Protein AF-A0A8C6U6L3-F1 (afdb_monomer)

Foldseek 3Di:
DVVVVVVVVVVVVVVVVVVVVVVVVVVVVVVVVVVVVVVVVVPDPVVVVVVVVVVVCVVVVPDDDDDDDDDDDDDDDDDDDDDDPPDPDDDDDDDDDDDDDPPPCPVPPVPDDDDDQFDKDKDKDQPQQWFAFPVRHIWGFDQFDDDPPPDTDGDIDIAMFTPAQAPDPLGTPPDDSVFKRKTKGFDKDWDWGFTADPRDTDITTTIGGDYIDMDIDTDDDDD

Nearest PDB structures (foldseek):
  5jz7-assembly1_B  TM=9.354E-01  e=1.272E-14  Homo sapiens
  1btg-assembly4_B-3  TM=9.547E-01  e=5.087E-14  Mus musculus
  4ec7-assembly1_B  TM=9.357E-01  e=1.235E-13  Naja atra
  4efv-assembly1_B  TM=9.502E-01  e=4.675E-13  Lama glama
  6xuo-assembly1_A-2  TM=8.948E-01  e=6.712E-14  Equus caballus

Structure (mmCIF, N/CA/C/O backbone):
data_AF-A0A8C6U6L3-F1
#
_entry.id   AF-A0A8C6U6L3-F1
#
loop_
_atom_site.group_PDB
_atom_site.id
_atom_site.type_symbol
_atom_site.label_atom_id
_atom_site.label_alt_id
_atom_site.label_comp_id
_atom_site.label_asym_id
_atom_site.label_entity_id
_atom_site.label_seq_id
_atom_site.pdbx_PDB_ins_code
_atom_site.Cartn_x
_atom_site.Cartn_y
_atom_site.Cartn_z
_atom_site.occupancy
_atom_site.B_iso_or_equiv
_atom_site.auth_seq_id
_atom_site.auth_comp_id
_atom_site.auth_asym_id
_atom_site.auth_atom_id
_atom_site.pdbx_PDB_model_num
ATOM 1 N N . MET A 1 1 ? -1.955 27.319 10.459 1.00 39.97 1 MET A N 1
ATOM 2 C CA . MET A 1 1 ? -0.947 26.964 11.488 1.00 39.97 1 MET A CA 1
ATOM 3 C C . MET A 1 1 ? -1.403 25.922 12.518 1.00 39.97 1 MET A C 1
ATOM 5 O O . MET A 1 1 ? -0.585 25.083 12.856 1.00 39.97 1 MET A O 1
ATOM 9 N N . ARG A 1 2 ? -2.669 25.867 12.976 1.00 32.69 2 ARG A N 1
ATOM 10 C CA . ARG A 1 2 ? -3.104 24.874 13.997 1.00 32.69 2 ARG A CA 1
ATOM 11 C C . ARG A 1 2 ? -3.069 23.395 13.552 1.00 32.69 2 ARG A C 1
ATOM 13 O O . ARG A 1 2 ? -2.792 22.528 14.368 1.00 32.69 2 ARG A O 1
ATOM 20 N N . LYS A 1 3 ? -3.262 23.106 12.256 1.00 33.28 3 LYS A N 1
ATOM 21 C CA . LYS A 1 3 ? -3.230 21.731 11.704 1.00 33.28 3 LYS A CA 1
ATOM 22 C C . LYS A 1 3 ? -1.831 21.086 11.676 1.00 33.28 3 LYS A C 1
ATOM 24 O O . LYS A 1 3 ? -1.731 19.868 11.678 1.00 33.28 3 LYS A O 1
ATOM 29 N N . LEU A 1 4 ? -0.753 21.879 11.665 1.00 34.03 4 LEU A N 1
ATOM 30 C CA . LEU A 1 4 ? 0.622 21.353 11.645 1.00 34.03 4 LEU A CA 1
ATOM 31 C C . LEU A 1 4 ? 1.093 20.906 13.039 1.00 34.03 4 LEU A C 1
ATOM 33 O O . LEU A 1 4 ? 1.777 19.893 13.152 1.00 34.03 4 LEU A O 1
ATOM 37 N N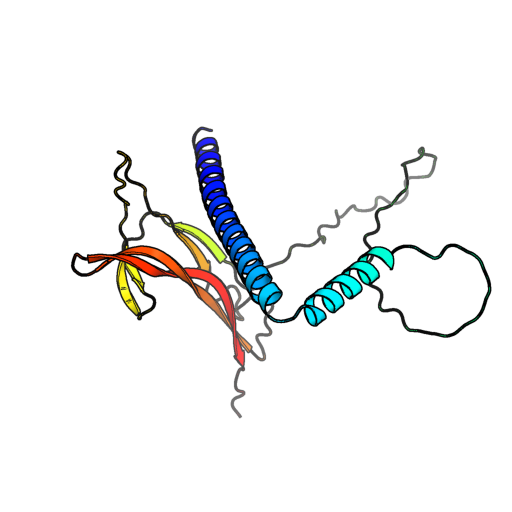 . LEU A 1 5 ? 0.648 21.592 14.098 1.00 37.62 5 LEU A N 1
ATOM 38 C CA . LEU A 1 5 ? 0.982 21.241 15.484 1.00 37.62 5 LEU A CA 1
ATOM 39 C C . LEU A 1 5 ? 0.263 19.966 15.961 1.00 37.62 5 LEU A C 1
ATOM 41 O O . LEU A 1 5 ? 0.868 19.147 16.648 1.00 37.62 5 LEU A O 1
ATOM 45 N N . GLN A 1 6 ? -0.985 19.731 15.533 1.00 41.84 6 GLN A N 1
ATOM 46 C CA . GLN A 1 6 ? -1.680 18.460 15.795 1.00 41.84 6 GLN A CA 1
ATOM 47 C C . GLN A 1 6 ? -1.017 17.275 15.070 1.00 41.84 6 GLN A C 1
ATOM 49 O O . GLN A 1 6 ? -0.922 16.189 15.632 1.00 41.84 6 GLN A O 1
ATOM 54 N N . ASN A 1 7 ? -0.479 17.473 13.864 1.00 38.44 7 ASN A N 1
ATOM 55 C CA . ASN A 1 7 ? 0.213 16.403 13.138 1.00 38.44 7 ASN A CA 1
ATOM 56 C C . ASN A 1 7 ? 1.546 16.005 13.787 1.00 38.44 7 ASN A C 1
ATOM 58 O O . ASN A 1 7 ? 1.842 14.813 13.863 1.00 38.44 7 ASN A O 1
ATOM 62 N N . GLN A 1 8 ? 2.315 16.962 14.322 1.00 38.44 8 GLN A N 1
ATOM 63 C CA . GLN A 1 8 ? 3.463 16.625 15.171 1.00 38.44 8 GLN A CA 1
ATOM 64 C C . GLN A 1 8 ? 3.006 15.843 16.405 1.00 38.44 8 GLN A C 1
ATOM 66 O O . GLN A 1 8 ? 3.670 14.878 16.775 1.00 38.44 8 GLN A O 1
ATOM 71 N N . ALA A 1 9 ? 1.831 16.179 16.955 1.00 36.66 9 ALA A N 1
ATOM 72 C CA . ALA A 1 9 ? 1.307 15.538 18.151 1.00 36.66 9 ALA A CA 1
ATOM 73 C C . ALA A 1 9 ? 0.949 14.076 18.076 1.00 36.66 9 ALA A C 1
ATOM 75 O O . ALA A 1 9 ? 1.270 13.271 18.955 1.00 36.66 9 ALA A O 1
ATOM 76 N N . HIS A 1 10 ? 0.342 13.707 16.972 1.00 44.06 10 HIS A N 1
ATOM 77 C CA . HIS A 1 10 ? 0.038 12.318 16.731 1.00 44.06 10 HIS A CA 1
ATOM 78 C C . HIS A 1 10 ? 1.286 11.540 16.295 1.00 44.06 10 HIS A C 1
ATOM 80 O O . HIS A 1 10 ? 1.428 10.380 16.680 1.00 44.06 10 HIS A O 1
ATOM 86 N N . TYR A 1 11 ? 2.236 12.185 15.605 1.00 41.09 11 TYR A N 1
ATOM 87 C CA . TYR A 1 11 ? 3.515 11.576 15.232 1.00 41.09 11 TYR A CA 1
ATOM 88 C C . TYR A 1 11 ? 4.341 11.159 16.458 1.00 41.09 11 TYR A C 1
ATOM 90 O O . TYR A 1 11 ? 4.755 10.002 16.540 1.00 41.09 11 TYR A O 1
ATOM 98 N N . TYR A 1 12 ? 4.504 12.033 17.464 1.00 35.38 12 TYR A N 1
ATOM 99 C CA . TYR A 1 12 ? 5.228 11.646 18.680 1.00 35.38 12 TYR A CA 1
ATOM 100 C C . TYR A 1 12 ? 4.504 10.553 19.469 1.00 35.38 12 TYR A C 1
ATOM 102 O O . TYR A 1 12 ? 5.149 9.619 19.939 1.00 35.38 12 TYR A O 1
ATOM 110 N N . LYS A 1 13 ? 3.169 10.584 19.548 1.00 36.50 13 LYS A N 1
ATOM 111 C CA . LYS A 1 13 ? 2.399 9.558 20.268 1.00 36.50 13 LYS A CA 1
ATOM 112 C C . LYS A 1 13 ? 2.552 8.174 19.615 1.00 36.50 13 LYS A C 1
ATOM 114 O O . LYS A 1 13 ? 2.815 7.204 20.318 1.00 36.50 13 LYS A O 1
ATOM 119 N N . ILE A 1 14 ? 2.481 8.086 18.283 1.00 49.66 14 ILE A N 1
ATOM 120 C CA . ILE A 1 14 ? 2.684 6.837 17.519 1.00 49.66 14 ILE A CA 1
ATOM 121 C C . ILE A 1 14 ? 4.127 6.333 17.655 1.00 49.66 14 ILE A C 1
ATOM 123 O O . ILE A 1 14 ? 4.341 5.138 17.867 1.00 49.66 14 ILE A O 1
ATOM 127 N N . GLN A 1 15 ? 5.114 7.233 17.604 1.00 35.50 15 GLN A N 1
ATOM 128 C CA . GLN A 1 15 ? 6.516 6.872 17.799 1.00 35.50 15 GLN A CA 1
ATOM 129 C C . GLN A 1 15 ? 6.761 6.339 19.220 1.00 35.50 15 GLN A C 1
ATOM 131 O O . GLN A 1 15 ? 7.453 5.336 19.370 1.00 35.50 15 GLN A O 1
ATOM 136 N N . PHE A 1 16 ? 6.113 6.890 20.252 1.00 38.28 16 PHE A N 1
ATOM 137 C CA . PHE A 1 16 ? 6.150 6.341 21.615 1.00 38.28 16 PHE A CA 1
ATOM 138 C C . PHE A 1 16 ? 5.566 4.921 21.705 1.00 38.28 16 PHE A C 1
ATOM 140 O O . PHE A 1 16 ? 6.175 4.068 22.349 1.00 38.28 16 PHE A O 1
ATOM 147 N N . TYR A 1 17 ? 4.445 4.624 21.036 1.00 40.72 17 TYR A N 1
ATOM 148 C CA . TYR A 1 17 ? 3.876 3.266 21.019 1.00 40.72 17 TYR A CA 1
ATOM 149 C C . TYR A 1 17 ? 4.780 2.262 20.291 1.00 40.72 17 TYR A C 1
ATOM 151 O O . TYR A 1 17 ? 5.017 1.172 20.809 1.00 40.72 17 TYR A O 1
ATOM 159 N N . TYR A 1 18 ? 5.349 2.635 19.140 1.00 35.06 18 TYR A N 1
ATOM 160 C CA . TYR A 1 18 ? 6.248 1.757 18.381 1.00 35.06 18 TYR A CA 1
ATOM 161 C C . TYR A 1 18 ? 7.579 1.519 19.114 1.00 35.06 18 TYR A C 1
ATOM 163 O O . TYR A 1 18 ? 8.095 0.403 19.127 1.00 35.06 18 TYR A O 1
ATOM 171 N N . THR A 1 19 ? 8.112 2.546 19.785 1.00 33.41 19 THR A N 1
ATOM 172 C CA . THR A 1 19 ? 9.331 2.427 20.605 1.00 33.41 19 THR A CA 1
ATOM 173 C C . THR A 1 19 ? 9.075 1.576 21.849 1.00 33.41 19 THR A C 1
ATOM 175 O O . THR A 1 19 ? 9.908 0.740 22.175 1.00 33.41 19 THR A O 1
ATOM 178 N N . LYS A 1 20 ? 7.903 1.707 22.491 1.00 33.44 20 LYS A N 1
ATOM 179 C CA . LYS A 1 20 ? 7.510 0.904 23.661 1.00 33.44 20 LYS A CA 1
ATOM 180 C C . LYS A 1 20 ? 7.282 -0.576 23.320 1.00 33.44 20 LYS A C 1
ATOM 182 O O . LYS A 1 20 ? 7.634 -1.439 24.115 1.00 33.44 20 LYS A O 1
ATOM 187 N N . GLN A 1 21 ? 6.736 -0.877 22.139 1.00 39.50 21 GLN A N 1
ATOM 188 C CA . GLN A 1 21 ? 6.591 -2.253 21.648 1.00 39.50 21 GLN A CA 1
ATOM 189 C C . GLN A 1 21 ? 7.963 -2.877 21.345 1.00 39.50 21 GLN A C 1
ATOM 191 O O . GLN A 1 21 ? 8.255 -3.983 21.786 1.00 39.50 21 GLN A O 1
ATOM 196 N N . ARG A 1 22 ? 8.850 -2.125 20.676 1.00 38.69 22 ARG A N 1
ATOM 197 C CA . ARG A 1 22 ? 10.206 -2.579 20.336 1.00 38.69 22 ARG A CA 1
ATOM 198 C C . ARG A 1 22 ? 11.093 -2.768 21.571 1.00 38.69 22 ARG A C 1
ATOM 200 O O . ARG A 1 22 ? 11.902 -3.687 21.581 1.00 38.69 22 ARG A O 1
ATOM 207 N N . THR A 1 23 ? 10.948 -1.942 22.613 1.00 43.81 23 THR A N 1
ATOM 208 C CA . THR A 1 23 ? 11.642 -2.155 23.894 1.00 43.81 23 THR A CA 1
ATOM 209 C C . THR A 1 23 ? 11.072 -3.332 24.673 1.00 43.81 23 THR A C 1
ATOM 211 O O . THR A 1 23 ? 11.847 -4.028 25.316 1.00 43.81 23 THR A O 1
ATOM 214 N N . PHE A 1 24 ? 9.765 -3.603 24.597 1.00 50.38 24 PHE A N 1
ATOM 215 C CA . PHE A 1 24 ? 9.175 -4.798 25.204 1.00 50.38 24 PHE A CA 1
ATOM 216 C C . PHE A 1 24 ? 9.683 -6.074 24.524 1.00 50.38 24 PHE A C 1
ATOM 218 O O . PHE A 1 24 ? 10.119 -6.980 25.222 1.00 50.38 24 PHE A O 1
ATOM 225 N N . ASP A 1 25 ? 9.743 -6.105 23.189 1.00 54.78 25 ASP A N 1
ATOM 226 C CA . ASP A 1 25 ? 10.305 -7.231 22.432 1.00 54.78 25 ASP A CA 1
ATOM 227 C C . ASP A 1 25 ? 11.809 -7.405 22.695 1.00 54.78 25 ASP A C 1
ATOM 229 O O . ASP A 1 25 ? 12.264 -8.521 22.928 1.00 54.78 25 ASP A O 1
ATOM 233 N N . LEU A 1 26 ? 12.588 -6.315 22.752 1.00 57.44 26 LEU A N 1
ATOM 234 C CA . LEU A 1 26 ? 14.008 -6.364 23.126 1.00 57.44 26 LEU A CA 1
ATOM 235 C C . LEU A 1 26 ? 14.204 -6.870 24.560 1.00 57.44 26 LEU A C 1
ATOM 237 O O . LEU A 1 26 ? 15.074 -7.702 24.793 1.00 57.44 26 LEU A O 1
ATOM 241 N N . CYS A 1 27 ? 13.380 -6.428 25.511 1.00 53.91 27 CYS A N 1
ATOM 242 C CA . CYS A 1 27 ? 13.448 -6.884 26.897 1.00 53.91 27 CYS A CA 1
ATOM 243 C C . CYS A 1 27 ? 13.013 -8.350 27.019 1.00 53.91 27 CYS A C 1
ATOM 245 O O . CYS A 1 27 ? 13.652 -9.114 27.731 1.00 53.91 27 CYS A O 1
ATOM 247 N N . LEU A 1 28 ? 12.001 -8.784 26.261 1.00 61.25 28 LEU A N 1
ATOM 248 C CA . LEU A 1 28 ? 11.578 -10.182 26.210 1.00 61.25 28 LEU A CA 1
ATOM 249 C C . LEU A 1 28 ? 12.662 -11.061 25.580 1.00 61.25 28 LEU A C 1
ATOM 251 O O . LEU A 1 28 ? 12.949 -12.125 26.108 1.00 61.25 28 LEU A O 1
ATOM 255 N N . THR A 1 29 ? 13.322 -10.611 24.507 1.00 69.94 29 THR A N 1
ATOM 256 C CA . THR A 1 29 ? 14.478 -11.324 23.939 1.00 69.94 29 THR A CA 1
ATOM 257 C C . THR A 1 29 ? 15.672 -11.323 24.880 1.00 69.94 29 THR A C 1
ATOM 259 O O . THR A 1 29 ? 16.343 -12.337 24.970 1.00 69.94 29 THR A O 1
ATOM 262 N N . ALA A 1 30 ? 15.923 -10.244 25.625 1.00 69.44 30 ALA A N 1
ATOM 263 C CA . ALA A 1 30 ? 16.993 -10.191 26.612 1.00 69.44 30 ALA A CA 1
ATOM 264 C C . ALA A 1 30 ? 16.704 -11.125 27.790 1.00 69.44 30 ALA A C 1
ATOM 266 O O . ALA A 1 30 ? 17.591 -11.863 28.182 1.00 69.44 30 ALA A O 1
ATOM 267 N N . VAL A 1 31 ? 15.470 -11.162 28.301 1.00 70.81 31 VAL A N 1
ATOM 268 C CA . VAL A 1 31 ? 15.035 -12.082 29.363 1.00 70.81 31 VAL A CA 1
ATOM 269 C C . VAL A 1 31 ? 15.034 -13.521 28.866 1.00 70.81 31 VAL A C 1
ATOM 271 O O . VAL A 1 31 ? 15.509 -14.393 29.577 1.00 70.81 31 VAL A O 1
ATOM 274 N N . LEU A 1 32 ? 14.580 -13.786 27.639 1.00 71.81 32 LEU A N 1
ATOM 275 C CA . LEU A 1 32 ? 14.658 -15.114 27.034 1.00 71.81 32 LEU A CA 1
ATOM 276 C C . LEU A 1 32 ? 16.106 -15.533 26.805 1.00 71.81 32 LEU A C 1
ATOM 278 O O . LEU A 1 32 ? 16.425 -16.658 27.135 1.00 71.81 32 LEU A O 1
ATOM 282 N N . LEU A 1 33 ? 16.993 -14.654 26.329 1.00 71.81 33 LEU A N 1
ATOM 283 C CA . LEU A 1 33 ? 18.432 -14.917 26.229 1.00 71.81 33 LEU A CA 1
ATOM 284 C C . LEU A 1 33 ? 19.069 -15.105 27.607 1.00 71.81 33 LEU A C 1
ATOM 286 O O . LEU A 1 33 ? 19.950 -15.942 27.734 1.00 71.81 33 LEU A O 1
ATOM 290 N N . TYR A 1 34 ? 18.628 -14.379 28.635 1.00 68.81 34 TYR A N 1
ATOM 291 C CA . TYR A 1 34 ? 19.118 -14.523 30.005 1.00 68.81 34 TYR A CA 1
ATOM 292 C C . TYR A 1 34 ? 18.663 -15.848 30.614 1.00 68.81 34 TYR A C 1
ATOM 294 O O . TYR A 1 34 ? 19.470 -16.544 31.212 1.00 68.81 34 TYR A O 1
ATOM 302 N N . LEU A 1 35 ? 17.405 -16.238 30.400 1.00 65.38 35 LEU A N 1
ATOM 303 C CA . LEU A 1 35 ? 16.854 -17.529 30.804 1.00 65.38 35 LEU A CA 1
ATOM 304 C C . LEU A 1 35 ? 17.481 -18.673 30.003 1.00 65.38 35 LEU A C 1
ATOM 306 O O . LEU A 1 35 ? 17.817 -19.688 30.592 1.00 65.38 35 LEU A O 1
ATOM 310 N N . PHE A 1 36 ? 17.726 -18.505 28.700 1.00 65.69 36 PHE A N 1
ATOM 311 C CA . PHE A 1 36 ? 18.436 -19.489 27.876 1.00 65.69 36 PHE A CA 1
ATOM 312 C C . PHE A 1 36 ? 19.899 -19.610 28.308 1.00 65.69 36 PHE A C 1
ATOM 314 O O . PHE A 1 36 ? 20.406 -20.716 28.435 1.00 65.69 36 PHE A O 1
ATOM 321 N N . CYS A 1 37 ? 20.570 -18.492 28.597 1.00 58.78 37 CYS A N 1
ATOM 322 C CA . CYS A 1 37 ? 21.923 -18.463 29.150 1.00 58.78 37 CYS A CA 1
ATOM 323 C C . CYS A 1 37 ? 21.960 -19.142 30.527 1.00 58.78 37 CYS A C 1
ATOM 325 O O . CYS A 1 37 ? 22.826 -19.974 30.769 1.00 58.78 37 CYS A O 1
ATOM 327 N N . TRP A 1 38 ? 20.970 -18.880 31.385 1.00 55.03 38 TRP A N 1
ATOM 328 C CA . TRP A 1 38 ? 20.801 -19.512 32.696 1.00 55.03 38 TRP A CA 1
ATOM 329 C C . TRP A 1 38 ? 20.547 -21.023 32.587 1.00 55.03 38 TRP A C 1
ATOM 331 O O . TRP A 1 38 ? 21.152 -21.802 33.321 1.00 55.03 38 TRP A O 1
ATOM 341 N N . GLN A 1 39 ? 19.711 -21.459 31.638 1.00 52.44 39 GLN A N 1
ATOM 342 C CA . GLN A 1 39 ? 19.453 -22.876 31.363 1.00 52.44 39 GLN A CA 1
ATOM 343 C C . GLN A 1 39 ? 20.693 -23.575 30.780 1.00 52.44 39 GLN A C 1
ATOM 345 O O . GLN A 1 39 ? 20.960 -24.720 31.125 1.00 52.44 39 GLN A O 1
ATOM 350 N N . VAL A 1 40 ? 21.473 -22.896 29.928 1.00 56.72 40 VAL A N 1
ATOM 351 C CA . VAL A 1 40 ? 22.715 -23.417 29.324 1.00 56.72 40 VAL A CA 1
ATOM 352 C C . VAL A 1 40 ? 23.856 -23.495 30.351 1.00 56.72 40 VAL A C 1
ATOM 354 O O . VAL A 1 40 ? 24.627 -24.456 30.332 1.00 56.72 40 VAL A O 1
ATOM 357 N N . LEU A 1 41 ? 23.924 -22.555 31.301 1.00 54.31 41 LEU A N 1
ATOM 358 C CA . LEU A 1 41 ? 24.866 -22.564 32.433 1.00 54.31 41 LEU A CA 1
ATOM 359 C C . LEU A 1 41 ? 24.650 -23.742 33.392 1.00 54.31 41 LEU A C 1
ATOM 361 O O . LEU A 1 41 ? 25.595 -24.155 34.059 1.00 54.31 41 LEU A O 1
ATOM 365 N N . GLN A 1 42 ? 23.443 -24.311 33.439 1.00 56.03 42 GLN A N 1
ATOM 366 C CA . GLN A 1 42 ? 23.150 -25.497 34.247 1.00 56.03 42 GLN A CA 1
ATOM 367 C C . GLN A 1 42 ? 23.667 -26.799 33.622 1.00 56.03 42 GLN A C 1
ATOM 369 O O . GLN A 1 42 ? 23.784 -27.787 34.341 1.00 56.03 42 GLN A O 1
ATOM 374 N N . VAL A 1 43 ? 23.977 -26.836 32.316 1.00 62.84 43 VAL A N 1
ATOM 375 C CA . VAL A 1 43 ? 24.221 -28.126 31.648 1.00 62.84 43 VAL A CA 1
ATOM 376 C C . VAL A 1 43 ? 25.683 -28.491 31.460 1.00 62.84 43 VAL A C 1
ATOM 378 O O . VAL A 1 43 ? 25.953 -29.676 31.526 1.00 62.84 43 VAL A O 1
ATOM 381 N N . ASN A 1 44 ? 26.640 -27.579 31.249 1.00 58.19 44 ASN A N 1
ATOM 382 C CA . ASN A 1 44 ? 28.039 -27.995 31.033 1.00 58.19 44 ASN A CA 1
ATOM 383 C C . ASN A 1 44 ? 29.055 -26.860 31.266 1.00 58.19 44 ASN A C 1
ATOM 385 O O . ASN A 1 44 ? 29.279 -26.021 30.390 1.00 58.19 44 ASN A O 1
ATOM 389 N N . LEU A 1 45 ? 29.748 -26.896 32.411 1.00 69.50 45 LEU A N 1
ATOM 390 C CA . LEU A 1 45 ? 30.808 -25.956 32.819 1.00 69.50 45 LEU A CA 1
ATOM 391 C C . LEU A 1 45 ? 31.889 -25.750 31.734 1.00 69.50 45 LEU A C 1
ATOM 393 O O . LEU A 1 45 ? 32.369 -24.638 31.520 1.00 69.50 45 LEU A O 1
ATOM 397 N N . VAL A 1 46 ? 32.225 -26.810 30.994 1.00 71.69 46 VAL A N 1
ATOM 398 C CA . VAL A 1 46 ? 33.259 -26.800 29.945 1.00 71.69 46 VAL A CA 1
ATOM 399 C C . VAL A 1 46 ? 32.884 -25.884 28.776 1.00 71.69 46 VAL A C 1
ATOM 401 O O . VAL A 1 46 ? 33.724 -25.130 28.291 1.00 71.69 46 VAL A O 1
ATOM 404 N N . MET A 1 47 ? 31.618 -25.883 28.346 1.00 67.69 47 MET A N 1
ATOM 405 C CA . MET A 1 47 ? 31.172 -25.035 27.232 1.00 67.69 47 MET A CA 1
ATOM 406 C C . MET A 1 47 ? 31.131 -23.553 27.622 1.00 67.69 47 MET A C 1
ATOM 408 O O . MET A 1 47 ? 31.449 -22.692 26.804 1.00 67.69 47 MET A O 1
ATOM 412 N N . SER A 1 48 ? 30.821 -23.250 28.888 1.00 73.56 48 SER A N 1
ATOM 413 C CA . SER A 1 48 ? 30.868 -21.880 29.413 1.00 73.56 48 SER A CA 1
ATOM 414 C C . SER A 1 48 ? 32.298 -21.333 29.463 1.00 73.56 48 SER A C 1
ATOM 416 O O . SER A 1 48 ? 32.521 -20.176 29.112 1.00 73.56 48 SER A O 1
ATOM 418 N N . ILE A 1 49 ? 33.273 -22.158 29.865 1.00 75.88 49 ILE A N 1
ATOM 419 C CA . ILE A 1 49 ? 34.690 -21.766 29.899 1.00 75.88 49 ILE A CA 1
ATOM 420 C C . ILE A 1 49 ? 35.208 -21.511 28.480 1.00 75.88 49 ILE A C 1
ATOM 422 O O . ILE A 1 49 ? 35.861 -20.497 28.248 1.00 75.88 49 ILE A O 1
ATOM 426 N N . LEU A 1 50 ? 34.870 -22.371 27.512 1.00 77.25 50 LEU A N 1
ATOM 427 C CA . LEU A 1 50 ? 35.275 -22.177 26.116 1.00 77.25 50 LEU A CA 1
ATOM 428 C C . LEU A 1 50 ? 34.726 -20.871 25.530 1.00 77.25 50 LEU A C 1
ATOM 430 O O . LEU A 1 50 ? 35.470 -20.123 24.899 1.00 77.25 50 LEU A O 1
ATOM 434 N N . LEU A 1 51 ? 33.451 -20.556 25.773 1.00 75.56 51 LEU A N 1
ATOM 435 C CA . LEU A 1 51 ? 32.855 -19.300 25.310 1.00 75.56 51 LEU A CA 1
ATOM 436 C C . LEU A 1 51 ? 33.494 -18.077 25.982 1.00 75.56 51 LEU A C 1
ATOM 438 O O . LEU A 1 51 ? 33.780 -17.093 25.302 1.00 75.56 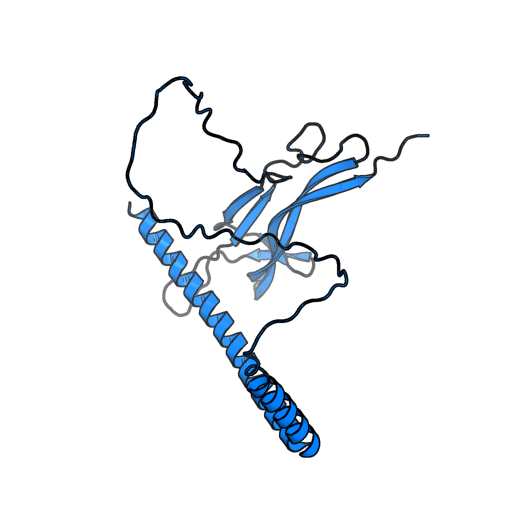51 LEU A O 1
ATOM 442 N N . TYR A 1 52 ? 33.781 -18.146 27.284 1.00 79.62 52 TYR A N 1
ATOM 443 C CA . TYR A 1 52 ? 34.459 -17.071 28.011 1.00 79.62 52 TYR A CA 1
ATOM 444 C C . TYR A 1 52 ? 35.877 -16.816 27.477 1.00 79.62 52 TYR A C 1
ATOM 446 O O . TYR A 1 52 ? 36.233 -15.672 27.200 1.00 79.62 52 TYR A O 1
ATOM 454 N N . VAL A 1 53 ? 36.664 -17.872 27.238 1.00 82.62 53 VAL A N 1
ATOM 455 C CA . VAL A 1 53 ? 38.019 -17.762 26.668 1.00 82.62 53 VAL A CA 1
ATOM 456 C C . VAL A 1 53 ? 37.983 -17.171 25.255 1.00 82.62 53 VAL A C 1
ATOM 458 O O . VAL A 1 53 ? 38.768 -16.274 24.955 1.00 82.62 53 VAL A O 1
ATOM 461 N N . MET A 1 54 ? 37.044 -17.596 24.405 1.00 79.94 54 MET A N 1
ATOM 462 C CA . MET A 1 54 ? 36.888 -17.045 23.050 1.00 79.94 54 MET A CA 1
ATOM 463 C C . MET A 1 54 ? 36.528 -15.553 23.064 1.00 79.94 54 MET A C 1
ATOM 465 O O . MET A 1 54 ? 37.058 -14.779 22.266 1.00 79.94 54 MET A O 1
ATOM 469 N N . VAL A 1 55 ? 35.667 -15.128 23.993 1.00 81.44 55 VAL A N 1
ATOM 470 C CA . VAL A 1 55 ? 35.300 -13.715 24.161 1.00 81.44 55 VAL A CA 1
ATOM 471 C C . VAL A 1 55 ? 36.482 -12.892 24.680 1.00 81.44 55 VAL A C 1
ATOM 473 O O . VAL A 1 55 ? 36.722 -11.804 24.162 1.00 81.44 55 VAL A O 1
ATOM 476 N N . LEU A 1 56 ? 37.269 -13.403 25.633 1.00 78.56 56 LEU A N 1
ATOM 477 C CA . LEU A 1 56 ? 38.469 -12.705 26.107 1.00 78.56 56 LEU A CA 1
ATOM 478 C C . LEU A 1 56 ? 39.512 -12.550 24.994 1.00 78.56 56 LEU A C 1
ATOM 480 O O . LEU A 1 56 ? 40.022 -11.451 24.804 1.0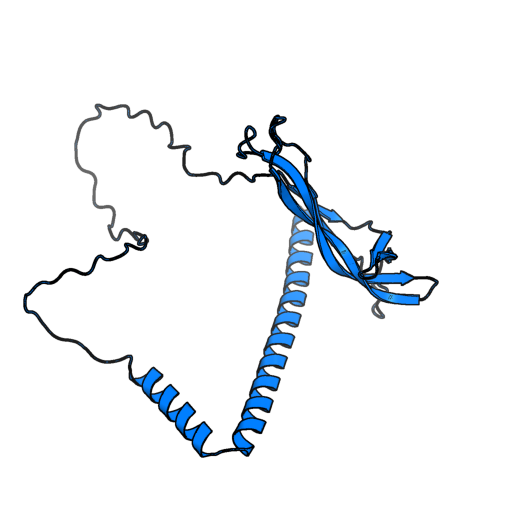0 78.56 56 LEU A O 1
ATOM 484 N N . VAL A 1 57 ? 39.786 -13.590 24.203 1.00 79.38 57 VAL A N 1
ATOM 485 C CA . VAL A 1 57 ? 40.712 -13.491 23.058 1.00 79.38 57 VAL A CA 1
ATOM 486 C C . VAL A 1 57 ? 40.238 -12.440 22.050 1.00 79.38 57 VAL A C 1
ATOM 488 O O . VAL A 1 57 ? 41.047 -11.660 21.556 1.00 79.38 57 VAL A O 1
ATOM 491 N N . TYR A 1 58 ? 38.933 -12.361 21.781 1.00 78.00 58 TYR A N 1
ATOM 492 C CA . TYR A 1 58 ? 38.373 -11.357 20.874 1.00 78.00 58 TYR A CA 1
ATOM 493 C C . TYR A 1 58 ? 38.509 -9.926 21.414 1.00 78.00 58 TYR A C 1
ATOM 495 O O . TYR A 1 58 ? 38.798 -9.001 20.658 1.00 78.00 58 TYR A O 1
ATOM 503 N N . LEU A 1 59 ? 38.328 -9.736 22.722 1.00 72.62 59 LEU A N 1
ATOM 504 C CA . LEU A 1 59 ? 38.437 -8.425 23.363 1.00 72.62 59 LEU A CA 1
ATOM 505 C C . LEU A 1 59 ? 39.895 -7.979 23.557 1.00 72.62 59 LEU A C 1
ATOM 507 O O . LEU A 1 59 ? 40.177 -6.786 23.461 1.00 72.62 59 LEU A O 1
ATOM 511 N N . TYR A 1 60 ? 40.826 -8.912 23.774 1.00 73.81 60 TYR A N 1
ATOM 512 C CA . TYR A 1 60 ? 42.256 -8.615 23.919 1.00 73.81 60 TYR A CA 1
ATOM 513 C C . TYR A 1 60 ? 43.029 -8.604 22.590 1.00 73.81 60 TYR A C 1
ATOM 515 O O . TYR A 1 60 ? 44.073 -7.965 22.506 1.00 73.81 60 TYR A O 1
ATOM 523 N N . GLY A 1 61 ? 42.516 -9.231 21.527 1.00 59.56 61 GLY A N 1
ATOM 524 C CA . GLY A 1 61 ? 43.147 -9.284 20.201 1.00 59.56 61 GLY A CA 1
ATOM 525 C C . GLY A 1 61 ? 43.103 -7.984 19.383 1.00 59.56 61 GLY A C 1
ATOM 526 O O . GLY A 1 61 ? 43.481 -7.996 18.215 1.00 59.56 61 GLY A O 1
ATOM 527 N N . VAL A 1 62 ? 42.633 -6.868 19.954 1.00 58.31 62 VAL A N 1
ATOM 528 C CA . VAL A 1 62 ? 42.501 -5.569 19.257 1.00 58.31 62 VAL A CA 1
ATOM 529 C C . VAL A 1 62 ? 43.690 -4.620 19.516 1.00 58.31 62 VAL A C 1
ATOM 531 O O . VAL A 1 62 ? 43.748 -3.533 18.944 1.00 58.31 62 VAL A O 1
ATOM 534 N N . GLN A 1 63 ? 44.683 -4.998 20.325 1.00 52.97 63 GLN A N 1
ATOM 535 C CA . GLN A 1 63 ? 45.879 -4.175 20.576 1.00 52.97 63 GLN A CA 1
ATOM 536 C C . GLN A 1 63 ? 47.148 -4.932 20.148 1.00 52.97 63 GLN A C 1
ATOM 538 O O . GLN A 1 63 ? 47.259 -6.111 20.456 1.00 52.97 63 GLN A O 1
ATOM 543 N N . VAL A 1 64 ? 48.100 -4.228 19.507 1.00 41.72 64 VAL A N 1
ATOM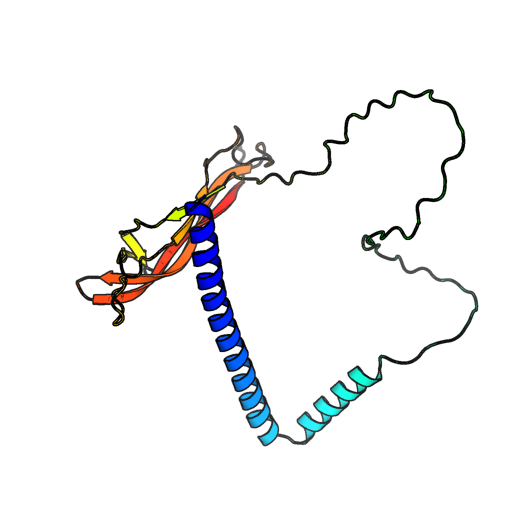 544 C CA . VAL A 1 64 ? 49.373 -4.672 18.865 1.00 41.72 64 VAL A CA 1
ATOM 545 C C . VAL A 1 64 ? 49.217 -4.818 17.337 1.00 41.72 64 VAL A C 1
ATOM 547 O O . VAL A 1 64 ? 48.523 -5.699 16.857 1.00 41.72 64 VAL A O 1
ATOM 550 N N . THR A 1 65 ? 49.748 -3.919 16.496 1.00 43.66 65 THR A N 1
ATOM 551 C CA . THR A 1 65 ? 51.185 -3.624 16.311 1.00 43.66 65 THR A CA 1
ATOM 552 C C . THR A 1 65 ? 51.482 -2.168 15.895 1.00 43.66 65 THR A C 1
ATOM 554 O O . THR A 1 65 ? 50.907 -1.668 14.929 1.00 43.66 65 THR A O 1
ATOM 557 N N . ASN A 1 66 ? 52.471 -1.542 16.542 1.00 47.81 66 ASN A N 1
ATOM 558 C CA . ASN A 1 66 ? 53.308 -0.464 15.993 1.00 47.81 66 ASN A CA 1
ATOM 559 C C . ASN A 1 66 ? 54.709 -1.059 15.769 1.00 47.81 66 ASN A C 1
ATOM 561 O O . ASN A 1 66 ? 55.235 -1.571 16.751 1.00 47.81 66 ASN A O 1
ATOM 565 N N . THR A 1 67 ? 55.252 -1.003 14.541 1.00 38.75 67 THR A N 1
ATOM 566 C CA . THR A 1 67 ? 56.587 -0.465 14.154 1.00 38.75 67 THR A CA 1
ATOM 567 C C . THR A 1 67 ? 57.059 -0.938 12.763 1.00 38.75 67 THR A C 1
ATOM 569 O O . THR A 1 67 ? 57.093 -2.123 12.458 1.00 38.75 67 THR A O 1
ATOM 572 N N . ASP A 1 68 ? 57.423 0.070 11.964 1.00 31.88 68 ASP A N 1
ATOM 573 C CA . ASP A 1 68 ? 58.499 0.233 10.970 1.00 31.88 68 ASP A CA 1
ATOM 574 C C . ASP A 1 68 ? 58.786 -0.648 9.729 1.00 31.88 68 ASP A C 1
ATOM 576 O O . ASP A 1 68 ? 58.647 -1.863 9.665 1.00 31.88 68 ASP A O 1
ATOM 580 N N . HIS A 1 69 ? 59.250 0.112 8.726 1.00 44.56 69 HIS A N 1
ATOM 581 C CA . HIS A 1 69 ? 59.677 -0.152 7.350 1.00 44.56 69 HIS A CA 1
ATOM 582 C C . HIS A 1 69 ? 60.444 -1.460 7.057 1.00 44.56 69 HIS A C 1
ATOM 584 O O . HIS A 1 69 ? 61.471 -1.731 7.667 1.00 44.56 69 HIS A O 1
ATOM 590 N N . THR A 1 70 ? 60.083 -2.151 5.960 1.00 32.12 70 THR A N 1
ATOM 591 C CA . THR A 1 70 ? 60.956 -2.407 4.781 1.00 32.12 70 THR A CA 1
ATOM 592 C C . THR A 1 70 ? 60.243 -3.208 3.667 1.00 32.12 70 THR A C 1
ATOM 594 O O . THR A 1 70 ? 59.587 -4.215 3.888 1.00 32.12 70 THR A O 1
ATOM 597 N N . SER A 1 71 ? 60.363 -2.670 2.451 1.00 33.06 71 SER A N 1
ATOM 598 C CA . SER A 1 71 ? 60.308 -3.227 1.087 1.00 33.06 71 SER A CA 1
ATOM 599 C C . SER A 1 71 ? 59.891 -4.688 0.808 1.00 33.06 71 SER A C 1
ATOM 601 O O . SER A 1 71 ? 60.535 -5.621 1.265 1.00 33.06 71 SER A O 1
ATOM 603 N N . GLY A 1 72 ? 58.995 -4.868 -0.185 1.00 28.52 72 GLY A N 1
ATOM 604 C CA . GLY A 1 72 ? 59.104 -5.987 -1.146 1.00 28.52 72 GLY A CA 1
ATOM 605 C C . GLY A 1 72 ? 57.823 -6.741 -1.541 1.00 28.52 72 GLY A C 1
ATOM 606 O O . GLY A 1 72 ? 57.479 -7.734 -0.926 1.00 28.52 72 GLY A O 1
ATOM 607 N N . ARG A 1 73 ? 57.176 -6.290 -2.632 1.00 32.12 73 ARG A N 1
ATOM 608 C CA . ARG A 1 73 ? 56.357 -7.032 -3.632 1.00 32.12 73 ARG A CA 1
ATOM 609 C C . ARG A 1 73 ? 55.714 -8.383 -3.235 1.00 32.12 73 ARG A C 1
ATOM 611 O O . ARG A 1 73 ? 56.400 -9.391 -3.189 1.00 32.12 73 ARG A O 1
ATOM 618 N N . GLN A 1 74 ? 54.382 -8.460 -3.341 1.00 34.78 74 GLN A N 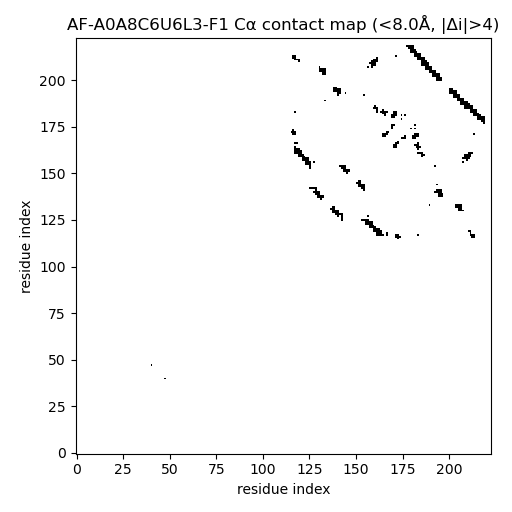1
ATOM 619 C CA . GLN A 1 74 ? 53.692 -9.143 -4.455 1.00 34.78 74 GLN A CA 1
ATOM 620 C C . GLN A 1 74 ? 52.175 -8.888 -4.409 1.00 34.78 74 GLN A C 1
ATOM 622 O O . GLN A 1 74 ? 51.601 -8.473 -3.408 1.00 34.78 74 GLN A O 1
ATOM 627 N N . GLN A 1 75 ? 51.559 -8.983 -5.580 1.00 47.41 75 GLN A N 1
ATOM 628 C CA . GLN A 1 75 ? 50.310 -8.338 -5.957 1.00 47.41 75 GLN A CA 1
ATOM 629 C C . GLN A 1 75 ? 49.088 -9.065 -5.387 1.00 47.41 75 GLN A C 1
ATOM 631 O O . GLN A 1 75 ? 48.851 -10.222 -5.717 1.00 47.41 75 GLN A O 1
ATOM 636 N N . HIS A 1 76 ? 48.232 -8.353 -4.652 1.00 35.59 76 HIS A N 1
ATOM 637 C CA . HIS A 1 76 ? 46.849 -8.782 -4.463 1.00 35.59 76 HIS A CA 1
ATOM 638 C C . HIS A 1 76 ? 45.911 -7.657 -4.900 1.00 35.59 76 HIS A C 1
ATOM 640 O O . HIS A 1 76 ? 45.880 -6.575 -4.307 1.00 35.59 76 HIS A O 1
ATOM 646 N N . LYS A 1 77 ? 45.210 -7.907 -6.015 1.00 44.62 77 LYS A N 1
ATOM 647 C CA . LYS A 1 77 ? 44.205 -7.026 -6.621 1.00 44.62 77 LYS A CA 1
ATOM 648 C C . LYS A 1 77 ? 43.210 -6.591 -5.548 1.00 44.62 77 LYS A C 1
ATOM 650 O O . LYS A 1 77 ? 42.415 -7.390 -5.062 1.00 44.62 77 LYS A O 1
ATOM 655 N N . ARG A 1 78 ? 43.273 -5.316 -5.173 1.00 34.41 78 ARG A N 1
ATOM 656 C CA . ARG A 1 78 ? 42.420 -4.734 -4.141 1.00 34.41 78 ARG A CA 1
ATOM 657 C C . ARG A 1 78 ? 41.145 -4.208 -4.801 1.00 34.41 78 ARG A C 1
ATOM 659 O O . ARG A 1 78 ? 41.186 -3.269 -5.591 1.00 34.41 78 ARG A O 1
ATOM 666 N N . TYR A 1 79 ? 40.022 -4.843 -4.485 1.00 37.84 79 TYR A N 1
ATOM 667 C CA . TYR A 1 79 ? 38.681 -4.332 -4.752 1.00 37.84 79 TYR A CA 1
ATOM 668 C C . TYR A 1 79 ? 38.530 -2.971 -4.051 1.00 37.84 79 TYR A C 1
ATOM 670 O O . TYR A 1 79 ? 38.605 -2.884 -2.824 1.00 37.84 79 TYR A O 1
ATOM 678 N N . HIS A 1 80 ? 38.401 -1.892 -4.826 1.00 39.12 80 HIS A N 1
ATOM 679 C CA . HIS A 1 80 ? 38.263 -0.540 -4.290 1.00 39.12 80 HIS A CA 1
ATOM 680 C C . HIS A 1 80 ? 36.810 -0.286 -3.870 1.00 39.12 80 HIS A C 1
ATOM 682 O O . HIS A 1 80 ? 35.948 -0.008 -4.698 1.00 39.12 80 HIS A O 1
ATOM 688 N N . SER A 1 81 ? 36.557 -0.353 -2.562 1.00 39.34 81 SER A N 1
ATOM 689 C CA . SER A 1 81 ? 35.367 0.242 -1.948 1.00 39.34 81 SER A CA 1
ATOM 690 C C . SER A 1 81 ? 35.408 1.772 -2.137 1.00 39.34 81 SER A C 1
ATOM 692 O O . SER A 1 81 ? 36.479 2.361 -1.929 1.00 39.34 81 SER A O 1
ATOM 694 N N . PRO A 1 82 ? 34.310 2.445 -2.536 1.00 48.47 82 PRO A N 1
ATOM 695 C CA . PRO A 1 82 ? 34.301 3.892 -2.717 1.00 48.47 82 PRO A CA 1
ATOM 696 C C . PRO A 1 82 ? 34.487 4.574 -1.358 1.00 48.47 82 PRO A C 1
ATOM 698 O O . PRO A 1 82 ? 33.588 4.583 -0.519 1.00 48.47 82 PRO A O 1
ATOM 701 N N . ARG A 1 83 ? 35.676 5.134 -1.116 1.00 41.53 83 ARG A N 1
ATOM 702 C CA . ARG A 1 83 ? 35.925 5.949 0.073 1.00 41.53 83 ARG A CA 1
ATOM 703 C C . ARG A 1 83 ? 35.176 7.273 -0.043 1.00 41.53 83 ARG A C 1
ATOM 705 O O . ARG A 1 83 ? 35.300 7.987 -1.035 1.00 41.53 83 ARG A O 1
ATOM 712 N N . VAL A 1 84 ? 34.449 7.590 1.021 1.00 50.12 84 VAL A N 1
ATOM 713 C CA . VAL A 1 84 ? 33.966 8.928 1.357 1.00 50.12 84 VAL A CA 1
ATOM 714 C C . VAL A 1 84 ? 35.190 9.838 1.472 1.00 50.12 84 VAL A C 1
ATOM 716 O O . VAL A 1 84 ? 36.002 9.682 2.380 1.00 50.12 84 VAL A O 1
ATOM 719 N N . LEU A 1 85 ? 35.355 10.751 0.518 1.00 41.56 85 LEU A N 1
ATOM 720 C CA . LEU A 1 85 ? 36.321 11.840 0.618 1.00 41.56 85 LEU A CA 1
ATOM 721 C C . LEU A 1 85 ? 35.723 12.910 1.537 1.00 41.56 85 LEU A C 1
ATOM 723 O O . LEU A 1 85 ? 35.004 13.797 1.080 1.00 41.56 85 LEU A O 1
ATOM 727 N N . LEU A 1 86 ? 36.008 12.817 2.837 1.00 44.94 86 LEU A N 1
ATOM 728 C CA . LEU A 1 86 ? 36.032 14.004 3.687 1.00 44.94 86 LEU A CA 1
ATOM 729 C C . LEU A 1 86 ? 37.276 14.792 3.269 1.00 44.94 86 LEU A C 1
ATOM 731 O O . LEU A 1 86 ? 38.402 14.336 3.446 1.00 44.94 86 LEU A O 1
ATOM 735 N N . SER A 1 87 ? 37.071 15.922 2.599 1.00 38.38 87 SER A N 1
ATOM 736 C CA . SER A 1 87 ? 38.169 16.796 2.201 1.00 38.38 87 SER A CA 1
ATOM 737 C C . SER A 1 87 ? 38.595 17.643 3.401 1.00 38.38 87 SER A C 1
ATOM 739 O O . SER A 1 87 ? 37.964 18.656 3.686 1.00 38.38 87 SER A O 1
ATOM 741 N N . ASP A 1 88 ? 39.694 17.254 4.047 1.00 44.97 88 ASP A N 1
ATOM 742 C CA . ASP A 1 88 ? 40.452 18.069 5.006 1.00 44.97 88 ASP A CA 1
ATOM 743 C C . ASP A 1 88 ? 41.287 19.133 4.275 1.00 44.97 88 ASP A C 1
ATOM 745 O O . ASP A 1 88 ? 42.498 18.990 4.094 1.00 44.97 88 ASP A O 1
ATOM 749 N N . ARG A 1 89 ? 40.653 20.214 3.803 1.00 45.62 89 ARG A N 1
ATOM 750 C CA . ARG A 1 89 ? 41.380 21.424 3.374 1.00 45.62 89 ARG A CA 1
ATOM 751 C C . ARG A 1 89 ? 40.648 22.693 3.824 1.00 45.62 89 ARG A C 1
ATOM 753 O O . ARG A 1 89 ? 39.531 22.917 3.357 1.00 45.62 89 ARG A O 1
ATOM 760 N N . PRO A 1 90 ? 41.251 23.536 4.683 1.00 39.78 90 PRO A N 1
ATOM 761 C CA . PRO A 1 90 ? 40.684 24.838 5.016 1.00 39.78 90 PRO A CA 1
ATOM 762 C C . PRO A 1 90 ? 40.805 25.788 3.809 1.00 39.78 90 PRO A C 1
ATOM 764 O O . PRO A 1 90 ? 41.816 25.739 3.100 1.00 39.78 90 PRO A O 1
ATOM 767 N N . PRO A 1 91 ? 39.808 26.653 3.535 1.00 42.09 91 PRO A N 1
ATOM 768 C CA . PRO A 1 91 ? 39.913 27.627 2.458 1.00 42.09 91 PRO A CA 1
ATOM 769 C C . PRO A 1 91 ? 40.898 28.732 2.860 1.00 42.09 91 PRO A C 1
ATOM 771 O O . PRO A 1 91 ? 40.577 29.622 3.644 1.00 42.09 91 PRO A O 1
ATOM 774 N N . GLY A 1 92 ? 42.114 28.637 2.323 1.00 39.88 92 GLY A N 1
ATOM 775 C CA . GLY A 1 92 ? 43.123 29.687 2.343 1.00 39.88 92 GLY A CA 1
ATOM 776 C C . GLY A 1 92 ? 42.921 30.681 1.199 1.00 39.88 92 GLY A C 1
ATOM 777 O O . GLY A 1 92 ? 42.678 30.287 0.061 1.00 39.88 92 GLY A O 1
ATOM 778 N N . MET A 1 93 ? 42.993 31.953 1.586 1.00 35.12 93 MET A N 1
ATOM 779 C CA . MET A 1 93 ? 43.219 33.202 0.854 1.00 35.12 93 MET A CA 1
ATOM 780 C C . MET A 1 93 ? 43.248 33.175 -0.686 1.00 35.12 93 MET A C 1
ATOM 782 O O . MET A 1 93 ? 44.064 32.522 -1.330 1.00 35.12 93 MET A O 1
ATOM 786 N N . SER A 1 94 ? 42.382 34.015 -1.245 1.00 42.44 94 SER A N 1
ATOM 787 C CA . SER A 1 94 ? 42.320 34.453 -2.634 1.00 42.44 94 SER A CA 1
ATOM 788 C C . SER A 1 94 ? 43.636 35.067 -3.118 1.00 42.44 94 SER A C 1
ATOM 790 O O . SER A 1 94 ? 44.102 36.034 -2.522 1.00 42.44 94 SER A O 1
ATOM 792 N N . GLU A 1 95 ? 44.138 34.634 -4.274 1.00 36.75 95 GLU A N 1
ATOM 793 C CA . GLU A 1 95 ? 45.033 35.467 -5.075 1.00 36.75 95 GLU A CA 1
ATOM 794 C C . GLU A 1 95 ? 44.828 35.249 -6.581 1.00 36.75 95 GLU A C 1
ATOM 796 O O . GLU A 1 95 ? 44.752 34.123 -7.065 1.00 36.75 95 GLU A O 1
ATOM 801 N N . GLY A 1 96 ? 44.664 36.381 -7.273 1.00 42.34 96 GLY A N 1
ATOM 802 C CA . GLY A 1 96 ? 45.026 36.664 -8.664 1.00 42.34 96 GLY A CA 1
ATOM 803 C C . GLY A 1 96 ? 44.729 35.646 -9.769 1.00 42.34 96 GLY A C 1
ATOM 804 O O . GLY A 1 96 ? 45.391 34.623 -9.885 1.00 42.34 96 GLY A O 1
ATOM 805 N N . GLY A 1 97 ? 43.882 36.037 -10.733 1.00 37.75 97 GLY A N 1
ATOM 806 C CA . GLY A 1 97 ? 44.077 35.553 -12.107 1.00 37.75 97 GLY A CA 1
ATOM 807 C C . GLY A 1 97 ? 42.841 35.456 -12.995 1.00 37.75 97 GLY A C 1
ATOM 808 O O . GLY A 1 97 ? 42.189 34.423 -13.057 1.00 37.75 97 GLY A O 1
ATOM 809 N N . ASN A 1 98 ? 42.582 36.537 -13.732 1.00 38.44 98 ASN A N 1
ATOM 810 C CA . ASN A 1 98 ? 41.941 36.632 -15.050 1.00 38.44 98 ASN A CA 1
ATOM 811 C C . ASN A 1 98 ? 40.674 35.813 -15.377 1.00 38.44 98 ASN A C 1
ATOM 813 O O . ASN A 1 98 ? 40.665 34.625 -15.697 1.00 38.44 98 ASN A O 1
ATOM 817 N N . ARG A 1 99 ? 39.577 36.574 -15.464 1.00 54.53 99 ARG A N 1
ATOM 818 C CA . ARG A 1 99 ? 38.281 36.200 -16.033 1.00 54.53 99 ARG A CA 1
ATOM 819 C C . ARG A 1 99 ? 38.369 36.012 -17.555 1.00 54.53 99 ARG A C 1
ATOM 821 O O . ARG A 1 99 ? 38.043 36.927 -18.298 1.00 54.53 99 ARG A O 1
ATOM 828 N N . THR A 1 100 ? 38.666 34.805 -18.027 1.00 51.22 100 THR A N 1
ATOM 829 C CA . THR A 1 100 ? 38.401 34.409 -19.430 1.00 51.22 100 THR A CA 1
ATOM 830 C C . THR A 1 100 ? 37.914 32.969 -19.544 1.00 51.22 100 THR A C 1
ATOM 832 O O . THR A 1 100 ? 38.420 32.139 -20.286 1.00 51.22 100 THR A O 1
ATOM 835 N N . ARG A 1 101 ? 36.823 32.676 -18.841 1.00 50.22 101 ARG A N 1
ATOM 836 C CA . ARG A 1 101 ? 35.806 31.733 -19.314 1.00 50.22 101 ARG A CA 1
ATOM 837 C C . ARG A 1 101 ? 34.549 32.082 -18.548 1.00 50.22 101 ARG A C 1
ATOM 839 O O . ARG A 1 101 ? 34.456 31.777 -17.360 1.00 50.22 101 ARG A O 1
ATOM 846 N N . LYS A 1 102 ? 33.562 32.711 -19.195 1.00 55.53 102 LYS A N 1
ATOM 847 C CA . LYS A 1 102 ? 32.189 32.696 -18.675 1.00 55.53 102 LYS A CA 1
ATOM 848 C C . LYS A 1 1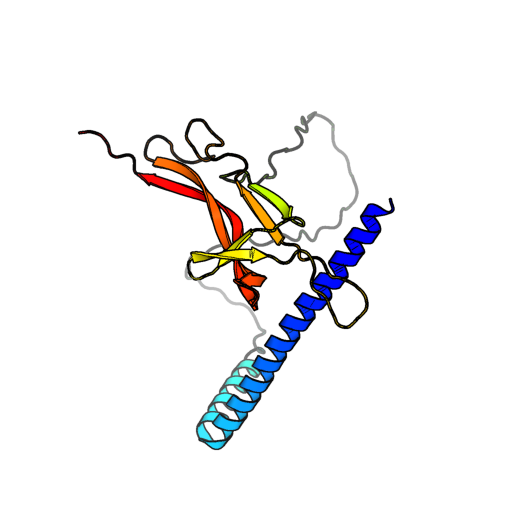02 ? 31.738 31.242 -18.781 1.00 55.53 102 LYS A C 1
ATOM 850 O O . LYS A 1 102 ? 31.107 30.832 -19.751 1.00 55.53 102 LYS A O 1
ATOM 855 N N . LYS A 1 103 ? 32.202 30.426 -17.827 1.00 49.25 103 LYS A N 1
ATOM 856 C CA . LYS A 1 103 ? 31.780 29.056 -17.599 1.00 49.25 103 LYS A CA 1
ATOM 857 C C . LYS A 1 103 ? 30.284 29.219 -17.456 1.00 49.25 103 LYS A C 1
ATOM 859 O O . LYS A 1 103 ? 29.820 29.829 -16.494 1.00 49.25 103 LYS A O 1
ATOM 864 N N . ARG A 1 104 ? 29.537 28.803 -18.481 1.00 49.16 104 ARG A N 1
ATOM 865 C CA . ARG A 1 104 ? 28.112 28.574 -18.327 1.00 49.16 104 ARG A CA 1
ATOM 866 C C . ARG A 1 104 ? 28.059 27.585 -17.178 1.00 49.16 104 ARG A C 1
ATOM 868 O O . ARG A 1 104 ? 28.302 26.399 -17.371 1.00 49.16 104 ARG A O 1
ATOM 875 N N . TYR A 1 105 ? 27.823 28.094 -15.974 1.00 48.81 105 TYR A N 1
ATOM 876 C CA . TYR A 1 105 ? 27.220 27.338 -14.906 1.00 48.81 105 TYR A CA 1
ATOM 877 C C . TYR A 1 105 ? 25.822 27.012 -15.436 1.00 48.81 105 TYR A C 1
ATOM 879 O O . TYR A 1 105 ? 24.818 27.559 -14.997 1.00 48.81 105 TYR A O 1
ATOM 887 N N . ALA A 1 106 ? 25.751 26.107 -16.419 1.00 50.03 106 ALA A N 1
ATOM 888 C CA . ALA A 1 106 ? 24.742 25.086 -16.355 1.00 50.03 106 ALA A CA 1
ATOM 889 C C . ALA A 1 106 ? 25.017 24.463 -14.994 1.00 50.03 106 ALA A C 1
ATOM 891 O O . ALA A 1 106 ? 25.947 23.670 -14.840 1.00 50.03 106 ALA A O 1
ATOM 892 N N . ALA A 1 107 ? 24.318 24.980 -13.977 1.00 46.66 107 ALA A N 1
ATOM 893 C CA . ALA A 1 107 ? 24.195 24.325 -12.699 1.00 46.66 107 ALA A CA 1
ATOM 894 C C . ALA A 1 107 ? 24.028 22.859 -13.059 1.00 46.66 107 ALA A C 1
ATOM 896 O O . ALA A 1 107 ? 23.139 22.533 -13.848 1.00 46.66 107 ALA A O 1
ATOM 897 N N . HIS A 1 108 ? 24.976 22.032 -12.631 1.00 45.84 108 HIS A N 1
ATOM 898 C CA . HIS A 1 108 ? 24.984 20.605 -12.878 1.00 45.84 108 HIS A CA 1
ATOM 899 C C . HIS A 1 108 ? 23.684 20.057 -12.257 1.00 45.84 108 HIS A C 1
ATOM 901 O O . HIS A 1 108 ? 23.670 19.564 -11.139 1.00 45.84 108 HIS A O 1
ATOM 907 N N . ARG A 1 109 ? 22.548 20.170 -12.961 1.00 47.59 109 ARG A N 1
ATOM 908 C CA . ARG A 1 109 ? 21.228 19.632 -12.593 1.00 47.59 109 ARG A CA 1
ATOM 909 C C . ARG A 1 109 ? 21.196 18.120 -12.839 1.00 47.59 109 ARG A C 1
ATOM 911 O O . ARG A 1 109 ? 20.155 17.542 -13.117 1.00 47.59 109 ARG A O 1
ATOM 918 N N . SER A 1 110 ? 22.359 17.480 -12.765 1.00 53.41 110 SER A N 1
ATOM 919 C CA . SER A 1 110 ? 22.580 16.057 -13.000 1.00 53.41 110 SER A CA 1
ATOM 920 C C . SER A 1 110 ? 23.056 15.353 -11.722 1.00 53.41 110 SER A C 1
ATOM 922 O O . SER A 1 110 ? 23.875 14.436 -11.781 1.00 53.41 110 SER A O 1
ATOM 924 N N . TYR A 1 111 ? 22.582 15.797 -10.556 1.00 50.78 111 TYR A N 1
ATOM 925 C CA . TYR A 1 111 ? 22.799 15.105 -9.289 1.00 50.78 111 TYR A CA 1
ATOM 926 C C . TYR A 1 111 ? 21.469 15.060 -8.518 1.00 50.78 111 TYR A C 1
ATOM 928 O O . TYR A 1 111 ? 21.069 16.057 -7.939 1.00 50.78 111 TYR A O 1
ATOM 936 N N . ARG A 1 112 ? 20.682 13.984 -8.483 1.00 59.25 112 ARG A N 1
ATOM 937 C CA . ARG A 1 112 ? 20.734 12.678 -9.160 1.00 59.25 112 ARG A CA 1
ATOM 938 C C . ARG A 1 112 ? 19.396 11.984 -8.820 1.00 59.25 112 ARG A C 1
ATOM 940 O O . ARG A 1 112 ? 19.354 11.120 -7.960 1.00 59.25 112 ARG A O 1
ATOM 947 N N . GLY A 1 113 ? 18.271 12.473 -9.346 1.00 77.25 113 GLY A N 1
ATOM 948 C CA . GLY A 1 113 ? 16.955 11.962 -8.934 1.00 77.25 113 GLY A CA 1
ATOM 949 C C . GLY A 1 113 ? 16.818 10.466 -9.225 1.00 77.25 113 GLY A C 1
ATOM 950 O O . GLY A 1 113 ? 16.911 10.062 -10.383 1.00 77.25 113 GLY A O 1
ATOM 951 N N . GLU A 1 114 ? 16.616 9.649 -8.193 1.00 83.50 114 GLU A N 1
ATOM 952 C CA . GLU A 1 114 ? 16.152 8.274 -8.359 1.00 83.50 114 GLU A CA 1
ATOM 953 C C . GLU A 1 114 ? 14.679 8.322 -8.772 1.00 83.50 114 GLU A C 1
ATOM 955 O O . GLU A 1 114 ? 13.842 8.900 -8.078 1.00 83.50 114 GLU A O 1
ATOM 960 N N . TYR A 1 115 ? 14.360 7.751 -9.933 1.00 87.56 115 TYR A N 1
ATOM 961 C CA . TYR A 1 115 ? 12.985 7.660 -10.414 1.00 87.56 115 TYR A CA 1
ATOM 962 C C . TYR A 1 115 ? 12.436 6.276 -10.109 1.00 87.56 115 TYR A C 1
ATOM 964 O O . TYR A 1 115 ? 13.047 5.266 -10.463 1.00 87.56 115 TYR A O 1
ATOM 972 N N . SER A 1 116 ? 11.249 6.220 -9.510 1.00 90.56 116 SER A N 1
ATOM 973 C CA . SER A 1 116 ? 10.556 4.953 -9.328 1.00 90.56 116 SER A CA 1
ATOM 974 C C . SER A 1 116 ? 10.140 4.368 -10.680 1.00 90.56 116 SER A C 1
ATOM 976 O O . SER A 1 116 ? 9.854 5.073 -11.652 1.00 90.56 116 SER A O 1
ATOM 978 N N . VAL A 1 117 ? 10.097 3.041 -10.748 1.00 94.56 117 VAL A N 1
ATOM 979 C CA . VAL A 1 117 ? 9.620 2.305 -11.928 1.00 94.56 117 VAL A CA 1
ATOM 980 C C . VAL A 1 117 ? 8.096 2.452 -12.092 1.00 94.56 117 VAL A C 1
ATOM 982 O O . VAL A 1 117 ? 7.580 2.494 -13.213 1.00 94.56 117 VAL A O 1
ATOM 985 N N . CYS A 1 118 ? 7.391 2.561 -10.966 1.00 95.44 118 CYS A N 1
ATOM 986 C CA . CYS A 1 118 ? 5.960 2.805 -10.860 1.00 95.44 118 CYS A CA 1
ATOM 987 C C . CYS A 1 118 ? 5.717 3.967 -9.898 1.00 95.44 118 CYS A C 1
ATOM 989 O O . CYS A 1 118 ? 6.306 4.006 -8.817 1.00 95.44 118 CYS A O 1
ATOM 991 N N . ASP A 1 119 ? 4.846 4.897 -10.271 1.00 94.06 119 ASP A N 1
ATOM 992 C CA . ASP A 1 119 ? 4.466 5.994 -9.386 1.00 94.06 119 ASP A CA 1
ATOM 993 C C . ASP A 1 119 ? 3.432 5.483 -8.366 1.00 94.06 119 ASP A C 1
ATOM 995 O O . ASP A 1 119 ? 2.464 4.799 -8.721 1.00 94.06 119 ASP A O 1
ATOM 999 N N . SER A 1 120 ? 3.656 5.775 -7.085 1.00 94.50 120 SER A N 1
ATOM 1000 C CA . SER A 1 120 ? 2.813 5.331 -5.973 1.00 94.50 120 SER A CA 1
ATOM 1001 C C . SER A 1 120 ? 2.283 6.513 -5.176 1.00 94.50 120 SER A C 1
ATOM 1003 O O . SER A 1 120 ? 3.003 7.486 -4.959 1.00 94.50 120 SER A O 1
ATOM 1005 N N . GLN A 1 121 ? 1.053 6.400 -4.683 1.00 95.06 121 GLN A N 1
ATOM 1006 C CA . GLN A 1 121 ? 0.427 7.388 -3.815 1.00 95.06 121 GLN A CA 1
ATOM 1007 C C . GLN A 1 121 ? 0.114 6.761 -2.458 1.00 95.06 121 GLN A C 1
ATOM 1009 O O . GLN A 1 121 ? -0.587 5.750 -2.389 1.00 95.06 121 GLN A O 1
ATOM 1014 N N . SER A 1 122 ? 0.608 7.387 -1.391 1.00 94.44 122 SER A N 1
ATOM 1015 C CA . SER A 1 122 ? 0.350 6.972 -0.012 1.00 94.44 122 SER A CA 1
ATOM 1016 C C . SER A 1 122 ? -0.600 7.943 0.681 1.00 94.44 122 SER A C 1
ATOM 1018 O O . SER A 1 122 ? -0.474 9.159 0.522 1.00 94.44 122 SER A O 1
ATOM 1020 N N . ARG A 1 123 ? -1.549 7.424 1.462 1.00 95.56 123 ARG A N 1
ATOM 1021 C CA . ARG A 1 123 ? -2.485 8.232 2.250 1.00 95.56 123 ARG A CA 1
ATOM 1022 C C . ARG A 1 123 ? -2.885 7.538 3.548 1.00 95.56 123 ARG A C 1
ATOM 1024 O O . ARG A 1 123 ? -2.975 6.315 3.612 1.00 95.56 123 ARG A O 1
ATOM 1031 N N . TRP A 1 124 ? -3.190 8.346 4.558 1.00 94.12 124 TRP A N 1
ATOM 1032 C CA . TRP A 1 124 ? -3.861 7.879 5.768 1.00 94.12 124 TRP A CA 1
ATOM 1033 C C . TRP A 1 124 ? -5.358 7.724 5.488 1.00 94.12 124 TRP A C 1
ATOM 1035 O O . TRP A 1 124 ? -6.019 8.689 5.109 1.00 94.12 124 TRP A O 1
ATOM 1045 N N . VAL A 1 125 ? -5.875 6.511 5.652 1.00 93.81 125 VAL A N 1
ATOM 1046 C CA . VAL A 1 125 ? -7.284 6.151 5.472 1.00 93.81 125 VAL A CA 1
ATOM 1047 C C . VAL A 1 125 ? -7.929 6.054 6.849 1.00 93.81 125 VAL A C 1
ATOM 1049 O O . VAL A 1 125 ? -7.457 5.306 7.708 1.00 93.81 125 VAL A O 1
ATOM 1052 N N . THR A 1 126 ? -8.975 6.847 7.066 1.00 91.00 126 THR A N 1
ATOM 1053 C CA . THR A 1 126 ? -9.648 7.010 8.368 1.00 91.00 126 THR A CA 1
ATOM 1054 C C . THR A 1 126 ? -11.079 6.465 8.367 1.00 91.00 126 THR A C 1
ATOM 1056 O O . THR A 1 126 ? -11.676 6.265 9.419 1.00 91.00 126 THR A O 1
ATOM 1059 N N . ASP A 1 127 ? -11.614 6.217 7.178 1.00 90.81 127 ASP A N 1
ATOM 1060 C CA . ASP A 1 127 ? -12.991 5.866 6.846 1.00 90.81 127 ASP A CA 1
ATOM 1061 C C . ASP A 1 127 ? -13.108 4.421 6.335 1.00 90.81 127 ASP A C 1
ATOM 1063 O O . ASP A 1 127 ? -14.033 4.075 5.604 1.00 90.81 127 ASP A O 1
ATOM 1067 N N . ARG A 1 128 ? -12.161 3.550 6.707 1.00 91.62 128 ARG A N 1
ATOM 1068 C CA . ARG A 1 128 ? -12.182 2.146 6.289 1.00 91.62 128 ARG A CA 1
ATOM 1069 C C . ARG A 1 128 ? -13.208 1.364 7.106 1.00 91.62 128 ARG A C 1
ATOM 1071 O O . ARG A 1 128 ? -13.026 1.180 8.305 1.00 91.62 128 ARG A O 1
ATOM 1078 N N . THR A 1 129 ? -14.251 0.882 6.438 1.00 92.50 129 THR A N 1
ATOM 1079 C CA . THR A 1 129 ? -15.351 0.104 7.036 1.00 92.50 129 THR A CA 1
ATOM 1080 C C . THR A 1 129 ? -15.271 -1.386 6.723 1.00 92.50 129 THR A C 1
ATOM 1082 O O . THR A 1 129 ? -15.790 -2.198 7.482 1.00 92.50 129 THR A O 1
ATOM 1085 N N . GLU A 1 130 ? -14.599 -1.762 5.638 1.00 94.06 130 GLU A N 1
ATOM 1086 C CA . GLU A 1 130 ? -14.525 -3.136 5.147 1.00 94.06 130 GLU A CA 1
ATOM 1087 C C . GLU A 1 130 ? -13.076 -3.542 4.883 1.00 94.06 130 GLU A C 1
ATOM 1089 O O . GLU A 1 130 ? -12.246 -2.754 4.414 1.00 94.06 130 GLU A O 1
ATOM 1094 N N . ALA A 1 131 ? -12.758 -4.794 5.195 1.00 94.81 131 ALA A N 1
ATOM 1095 C CA . ALA A 1 131 ? -11.489 -5.410 4.858 1.00 94.81 131 ALA A CA 1
ATOM 1096 C C . ALA A 1 131 ? -11.653 -6.920 4.655 1.00 94.81 131 ALA A C 1
ATOM 1098 O O . ALA A 1 131 ? -12.711 -7.494 4.900 1.00 94.81 131 ALA A O 1
ATOM 1099 N N . VAL A 1 132 ? -10.582 -7.569 4.209 1.00 96.44 132 VAL A N 1
ATOM 1100 C CA . VAL A 1 132 ? -10.509 -9.027 4.078 1.00 96.44 132 VAL A CA 1
ATOM 1101 C C . VAL A 1 132 ? -9.500 -9.538 5.096 1.00 96.44 132 VAL A C 1
ATOM 1103 O O . VAL A 1 132 ? -8.405 -8.972 5.196 1.00 96.44 132 VAL A O 1
ATOM 1106 N N . ASP A 1 133 ? -9.865 -10.567 5.860 1.00 95.38 133 ASP A N 1
ATOM 1107 C CA . ASP A 1 133 ? -8.966 -11.193 6.829 1.00 95.38 133 ASP A CA 1
ATOM 1108 C C . ASP A 1 133 ? -7.885 -12.062 6.149 1.00 95.38 133 ASP A C 1
ATOM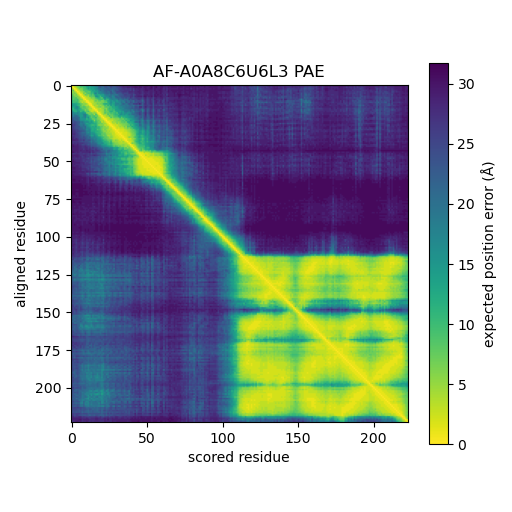 1110 O O . ASP A 1 133 ? -7.848 -12.250 4.928 1.00 95.38 133 ASP A O 1
ATOM 1114 N N . ASP A 1 134 ? -6.956 -12.581 6.943 1.00 94.38 134 ASP A N 1
ATOM 1115 C CA . ASP A 1 134 ? -5.906 -13.514 6.522 1.00 94.38 134 ASP A CA 1
ATOM 1116 C C . ASP A 1 134 ? -6.445 -14.835 5.961 1.00 94.38 134 ASP A C 1
ATOM 1118 O O . ASP A 1 134 ? -5.796 -15.462 5.123 1.00 94.38 134 ASP A O 1
ATOM 1122 N N . ARG A 1 135 ? -7.669 -15.206 6.341 1.00 93.62 135 ARG A N 1
ATOM 1123 C CA . ARG A 1 135 ? -8.387 -16.390 5.854 1.00 93.62 135 ARG A CA 1
ATOM 1124 C C . ARG A 1 135 ? -9.243 -16.098 4.618 1.00 93.62 135 ARG A C 1
ATOM 1126 O O . ARG A 1 135 ? -9.975 -16.974 4.167 1.00 93.62 135 ARG A O 1
ATOM 1133 N N . GLY A 1 136 ? -9.163 -14.889 4.059 1.00 94.12 136 GLY A N 1
ATOM 1134 C CA . GLY A 1 136 ? -9.903 -14.492 2.860 1.00 94.12 136 GLY A CA 1
ATOM 1135 C C . GLY A 1 136 ? -11.379 -14.160 3.098 1.00 94.12 136 GLY A C 1
ATOM 1136 O O . GLY A 1 136 ? -12.111 -13.948 2.135 1.00 94.12 136 GLY A O 1
ATOM 1137 N N . SER A 1 137 ? -11.831 -14.098 4.350 1.00 93.31 137 SER A N 1
ATOM 1138 C CA . SER A 1 137 ? -13.210 -13.758 4.701 1.00 93.31 137 SER A CA 1
ATOM 1139 C C . SER A 1 137 ? -13.405 -12.238 4.777 1.00 93.31 137 SER A C 1
ATOM 1141 O O . SER A 1 137 ? -12.542 -11.541 5.320 1.00 93.31 137 SER A O 1
ATOM 1143 N N . PRO A 1 138 ? -14.531 -11.696 4.280 1.00 95.25 138 PRO A N 1
ATOM 1144 C CA . PRO A 1 138 ? -14.855 -10.283 4.448 1.00 95.25 138 PRO A CA 1
ATOM 1145 C C . PRO A 1 138 ? -15.178 -9.981 5.918 1.00 95.25 138 PRO A C 1
ATOM 1147 O O . PRO A 1 138 ? -15.908 -10.726 6.576 1.00 95.25 138 PRO A O 1
ATOM 1150 N N . VAL A 1 139 ? -14.632 -8.884 6.440 1.00 95.25 139 VAL A N 1
ATOM 1151 C CA . VAL A 1 139 ? -14.795 -8.433 7.829 1.00 95.25 139 VAL A CA 1
ATOM 1152 C C . VAL A 1 139 ? -15.074 -6.933 7.875 1.00 95.25 139 VAL A C 1
ATOM 1154 O O . VAL A 1 139 ? -14.541 -6.175 7.061 1.00 95.25 139 VAL A O 1
ATOM 1157 N N . THR A 1 140 ? -15.878 -6.482 8.841 1.00 95.25 140 THR A N 1
ATOM 1158 C CA . THR A 1 140 ? -16.116 -5.048 9.042 1.00 95.25 140 THR A CA 1
ATOM 1159 C C . THR A 1 140 ? -15.091 -4.477 10.015 1.00 95.25 140 THR A C 1
ATOM 1161 O O . THR A 1 140 ? -14.828 -5.037 11.080 1.00 95.25 140 THR A O 1
ATOM 1164 N N . VAL A 1 141 ? -14.456 -3.371 9.639 1.00 94.62 141 VAL A N 1
ATOM 1165 C CA . VAL A 1 141 ? -13.476 -2.660 10.463 1.00 94.62 141 VAL A CA 1
ATOM 1166 C C . VAL A 1 141 ? -14.217 -1.641 11.319 1.00 94.62 141 VAL A C 1
ATOM 1168 O O . VAL A 1 141 ? -15.001 -0.837 10.818 1.00 94.62 141 VAL A O 1
ATOM 1171 N N . LEU A 1 142 ? -13.975 -1.675 12.628 1.00 91.00 142 LEU A N 1
ATOM 1172 C CA . LEU A 1 142 ? -14.607 -0.741 13.557 1.00 91.00 142 LEU A CA 1
ATOM 1173 C C . LEU A 1 142 ? -13.988 0.652 13.405 1.00 91.00 142 LEU A C 1
ATOM 1175 O O . LEU A 1 142 ? -12.783 0.821 13.577 1.00 91.00 142 LEU A O 1
ATOM 1179 N N . ALA A 1 143 ? -14.804 1.667 13.123 1.00 83.75 143 ALA A N 1
ATOM 1180 C CA . ALA A 1 143 ? -14.307 3.035 12.963 1.00 83.75 143 ALA A CA 1
ATOM 1181 C C . ALA A 1 143 ? -13.685 3.587 14.258 1.00 83.75 143 ALA A C 1
ATOM 1183 O O . ALA A 1 143 ? -12.679 4.296 14.207 1.00 83.75 143 ALA A O 1
ATOM 1184 N N . THR A 1 144 ? -14.261 3.241 15.413 1.00 80.44 144 THR A N 1
ATOM 1185 C CA . THR A 1 144 ? -13.810 3.673 16.739 1.00 80.44 144 THR A CA 1
ATOM 1186 C C . THR A 1 144 ? -13.602 2.489 17.679 1.00 80.44 144 THR A C 1
ATOM 1188 O O . THR A 1 144 ? -14.392 1.548 17.734 1.00 80.44 144 THR A O 1
ATOM 1191 N N . ILE A 1 145 ? -12.515 2.550 18.440 1.00 82.75 145 ILE A N 1
ATOM 1192 C CA . ILE A 1 145 ? -12.201 1.657 19.547 1.00 82.75 145 ILE A CA 1
ATOM 1193 C C . ILE A 1 145 ? -12.686 2.351 20.816 1.00 82.75 145 ILE A C 1
ATOM 1195 O O . ILE A 1 145 ? -12.124 3.371 21.226 1.00 82.75 145 ILE A O 1
ATOM 1199 N N . ARG A 1 146 ? -13.725 1.789 21.437 1.00 72.81 146 ARG A N 1
ATOM 1200 C CA . ARG A 1 146 ? -14.197 2.229 22.751 1.00 72.81 146 ARG A CA 1
ATOM 1201 C C . ARG A 1 146 ? -13.220 1.729 23.804 1.00 72.81 146 ARG A C 1
ATOM 1203 O O . ARG A 1 146 ? -13.139 0.529 24.054 1.00 72.81 146 ARG A O 1
ATOM 1210 N N . THR A 1 147 ? -12.450 2.640 24.382 1.00 74.50 147 THR A N 1
AT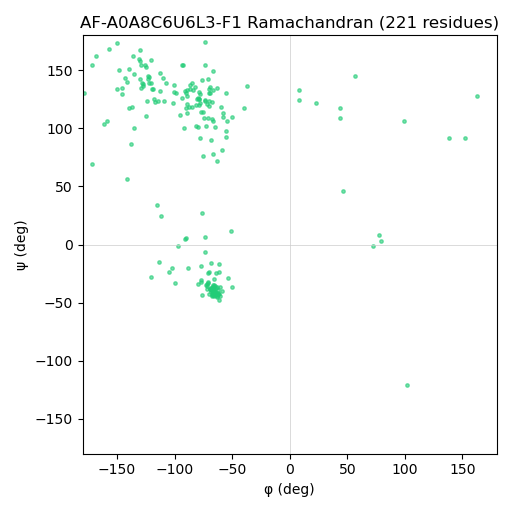OM 1211 C CA . THR A 1 147 ? -11.595 2.332 25.533 1.00 74.50 147 THR A CA 1
ATOM 1212 C C . THR A 1 147 ? -12.371 2.669 26.810 1.00 74.50 147 THR A C 1
ATOM 1214 O O . THR A 1 147 ? -13.246 3.526 26.792 1.00 74.50 147 THR A O 1
ATOM 1217 N N . ASN A 1 148 ? -12.061 2.023 27.940 1.00 70.06 148 ASN A N 1
ATOM 1218 C CA . ASN A 1 148 ? -12.689 2.345 29.236 1.00 70.06 148 ASN A CA 1
ATOM 1219 C C . ASN A 1 148 ? -12.420 3.799 29.692 1.00 70.06 148 ASN A C 1
ATOM 1221 O O . ASN A 1 148 ? -13.101 4.319 30.572 1.00 70.06 148 ASN A O 1
ATOM 1225 N N . ALA A 1 149 ? -11.426 4.461 29.092 1.00 67.31 149 ALA A N 1
ATOM 1226 C CA . ALA A 1 149 ? -11.212 5.895 29.202 1.00 67.31 149 ALA A CA 1
ATOM 1227 C C . ALA A 1 149 ? -12.048 6.609 28.132 1.00 67.31 149 ALA A C 1
ATOM 1229 O O . ALA A 1 149 ? -12.019 6.196 26.980 1.00 67.31 149 ALA A O 1
ATOM 1230 N N . ARG A 1 150 ? -12.755 7.671 28.536 1.00 65.69 150 ARG A N 1
ATOM 1231 C CA . ARG A 1 150 ? -13.845 8.430 27.874 1.00 65.69 150 ARG A CA 1
ATOM 1232 C C . ARG A 1 150 ? -13.628 8.933 26.426 1.00 65.69 150 ARG A C 1
ATOM 1234 O O . ARG A 1 150 ? -14.419 9.744 25.955 1.00 65.69 150 ARG A O 1
ATOM 1241 N N . GLU A 1 151 ? -12.594 8.491 25.722 1.00 76.44 151 GLU A N 1
ATOM 1242 C CA . GLU A 1 151 ? -12.275 8.889 24.355 1.00 76.44 151 GLU A CA 1
ATOM 1243 C C . GLU A 1 151 ? -12.334 7.696 23.393 1.00 76.44 151 GLU A C 1
ATOM 1245 O O . GLU A 1 151 ? -11.621 6.698 23.534 1.00 76.44 151 GLU A O 1
ATOM 1250 N N . ASP A 1 152 ? -13.168 7.839 22.367 1.00 80.12 152 ASP A N 1
ATOM 1251 C CA . ASP A 1 152 ? -13.248 6.910 21.246 1.00 80.12 152 ASP A CA 1
ATOM 1252 C C . ASP A 1 152 ? -12.040 7.111 20.317 1.00 80.12 152 ASP A C 1
ATOM 1254 O O . ASP A 1 152 ? -11.893 8.148 19.661 1.00 80.12 152 ASP A O 1
ATOM 1258 N N . ILE A 1 153 ? -11.166 6.106 20.227 1.00 84.56 153 ILE A N 1
ATOM 1259 C CA . ILE A 1 153 ? -9.960 6.171 19.390 1.00 84.56 153 ILE A CA 1
ATOM 1260 C C . ILE A 1 153 ? -10.292 5.667 17.988 1.00 84.56 153 ILE A C 1
ATOM 1262 O O . ILE A 1 153 ? -10.686 4.517 17.817 1.00 84.56 153 ILE A O 1
ATOM 1266 N N . LYS A 1 154 ? -10.092 6.497 16.961 1.00 86.56 154 LYS A N 1
ATOM 1267 C CA . LYS A 1 154 ? -10.268 6.066 15.566 1.00 86.56 154 LYS A CA 1
ATOM 1268 C C . LYS A 1 154 ? -9.105 5.203 15.081 1.00 86.56 154 LYS A C 1
ATOM 1270 O O . LYS A 1 154 ? -7.947 5.491 15.387 1.00 86.56 154 LYS A O 1
ATOM 1275 N N . GLN A 1 155 ? -9.417 4.176 14.293 1.00 89.75 155 GLN A N 1
ATOM 1276 C CA . GLN A 1 155 ? -8.409 3.374 13.601 1.00 89.75 155 GLN A CA 1
ATOM 1277 C C . GLN A 1 155 ? -7.977 4.070 12.308 1.00 89.75 155 GLN A C 1
ATOM 1279 O O . GLN A 1 155 ? -8.808 4.562 11.548 1.00 89.75 155 GLN A O 1
ATOM 1284 N N . TYR A 1 156 ? -6.670 4.099 12.057 1.00 91.19 156 TYR A N 1
ATOM 1285 C CA . TYR A 1 156 ? -6.089 4.712 10.868 1.00 91.19 156 TYR A CA 1
ATOM 1286 C C . TYR A 1 156 ? -5.164 3.721 10.175 1.00 91.19 156 TYR A C 1
ATOM 1288 O O . TYR A 1 156 ? -4.353 3.066 10.829 1.00 91.19 156 TYR A O 1
ATOM 1296 N N . PHE A 1 157 ? -5.251 3.650 8.851 1.00 94.88 157 PHE A N 1
ATOM 1297 C CA . PHE A 1 157 ? -4.416 2.770 8.037 1.00 94.88 157 PHE A CA 1
ATOM 1298 C C . PHE A 1 157 ? -3.580 3.598 7.074 1.00 94.88 157 PHE A C 1
ATOM 1300 O O . PHE A 1 157 ? -4.090 4.510 6.427 1.00 94.88 157 PHE A O 1
ATOM 1307 N N . PHE A 1 158 ? -2.291 3.290 6.976 1.00 95.31 158 PHE A N 1
ATOM 1308 C CA . PHE A 1 158 ? -1.425 3.906 5.980 1.00 95.31 158 PHE A CA 1
ATOM 1309 C C . PHE A 1 158 ? -1.425 3.042 4.724 1.00 95.31 158 PHE A C 1
ATOM 1311 O O . PHE A 1 158 ? -0.757 2.011 4.674 1.00 95.31 158 PHE A O 1
ATOM 1318 N N . GLU A 1 159 ? -2.209 3.447 3.728 1.00 96.00 159 GLU A N 1
ATOM 1319 C CA . GLU A 1 159 ? -2.330 2.713 2.472 1.00 96.00 159 GLU A CA 1
ATOM 1320 C C . GLU A 1 159 ? -1.487 3.358 1.383 1.00 96.00 159 GLU A C 1
ATOM 1322 O O . GLU A 1 159 ? -1.506 4.578 1.212 1.00 96.00 159 GLU A O 1
ATOM 1327 N N . THR A 1 160 ? -0.798 2.529 0.603 1.00 95.62 160 THR A N 1
ATOM 1328 C CA . THR A 1 160 ? -0.057 2.956 -0.587 1.00 95.62 160 THR A CA 1
ATOM 1329 C C . THR A 1 160 ? -0.532 2.176 -1.800 1.00 95.62 160 THR A C 1
ATOM 1331 O O . THR A 1 160 ? -0.451 0.950 -1.824 1.00 95.62 160 THR A O 1
ATOM 1334 N N . ARG A 1 161 ? -0.983 2.890 -2.834 1.00 96.50 161 ARG A N 1
ATOM 1335 C CA . ARG A 1 161 ? -1.485 2.312 -4.088 1.00 96.50 161 ARG A CA 1
ATOM 1336 C C . ARG A 1 161 ? -0.675 2.783 -5.285 1.00 96.50 161 ARG A C 1
ATOM 1338 O O . ARG A 1 161 ? -0.028 3.829 -5.244 1.00 96.50 161 ARG A O 1
ATOM 1345 N N . CYS A 1 162 ? -0.734 2.024 -6.374 1.00 96.12 162 CYS A N 1
ATOM 1346 C CA . CYS A 1 162 ? -0.228 2.484 -7.665 1.00 96.12 162 CYS A CA 1
ATOM 1347 C C . CYS A 1 162 ? -1.068 3.650 -8.198 1.00 96.12 162 CYS A C 1
ATOM 1349 O O . CYS A 1 162 ? -2.292 3.547 -8.251 1.00 96.12 162 CYS A O 1
ATOM 1351 N N . GLN A 1 163 ? -0.418 4.721 -8.656 1.00 94.00 163 GLN A N 1
ATOM 1352 C CA . GLN A 1 163 ? -1.098 5.856 -9.287 1.00 94.00 163 GLN A CA 1
ATOM 1353 C C . GLN A 1 163 ? -1.629 5.495 -10.683 1.00 94.00 163 GLN A C 1
ATOM 1355 O O . GLN A 1 163 ? -2.721 5.901 -11.066 1.00 94.00 163 GLN A O 1
ATOM 1360 N N . SER A 1 164 ? -0.864 4.706 -11.440 1.00 91.88 164 SER A N 1
ATOM 1361 C CA . SER A 1 164 ? -1.266 4.150 -12.733 1.00 91.88 164 SER A CA 1
ATOM 1362 C C . SER A 1 164 ? -0.710 2.739 -12.890 1.00 91.88 164 SER A C 1
ATOM 1364 O O . SER A 1 164 ? 0.420 2.458 -12.490 1.00 91.88 164 SER A O 1
ATOM 1366 N N . GLN A 1 165 ? -1.486 1.846 -13.509 1.00 89.81 165 GLN A N 1
ATOM 1367 C CA . GLN A 1 165 ? -1.032 0.490 -13.840 1.00 89.81 165 GLN A CA 1
ATOM 1368 C C . GLN A 1 165 ? -0.000 0.476 -14.982 1.00 89.81 165 GLN A C 1
ATOM 1370 O O . GLN A 1 165 ? 0.795 -0.461 -15.091 1.00 89.81 165 GLN A O 1
ATOM 1375 N N . ARG A 1 166 ? -0.005 1.501 -15.847 1.00 88.62 166 ARG A N 1
ATOM 1376 C CA . ARG A 1 166 ? 0.919 1.660 -16.981 1.00 88.62 166 ARG A CA 1
ATOM 1377 C C . ARG A 1 166 ? 1.386 3.118 -17.065 1.00 88.62 166 ARG A C 1
ATOM 1379 O O . ARG A 1 166 ? 0.773 3.907 -17.780 1.00 88.62 166 ARG A O 1
ATOM 1386 N N . PRO A 1 167 ? 2.450 3.498 -16.337 1.00 85.81 167 PRO A N 1
ATOM 1387 C CA . PRO A 1 167 ? 2.973 4.867 -16.351 1.00 85.81 167 PRO A CA 1
ATOM 1388 C C . PRO A 1 167 ? 3.612 5.270 -17.693 1.00 85.81 167 PRO A C 1
ATOM 1390 O O . PRO A 1 167 ? 3.831 6.451 -17.939 1.00 85.81 167 PRO A O 1
ATOM 1393 N N . SER A 1 168 ? 3.924 4.313 -18.572 1.00 85.62 168 SER A N 1
ATOM 1394 C CA . SER A 1 168 ? 4.479 4.543 -19.909 1.00 85.62 168 SER A CA 1
ATOM 1395 C C . SER A 1 168 ? 3.790 3.664 -20.959 1.00 85.62 168 SER A C 1
ATOM 1397 O O . SER A 1 168 ? 3.192 2.636 -20.635 1.00 85.62 168 SER A O 1
ATOM 1399 N N . LYS A 1 169 ? 3.926 4.019 -22.248 1.00 83.25 169 LYS A N 1
ATOM 1400 C CA . LYS A 1 169 ? 3.392 3.245 -23.390 1.00 83.25 169 LYS A CA 1
ATOM 1401 C C . LYS A 1 169 ? 3.848 1.773 -23.376 1.00 83.25 169 LYS A C 1
ATOM 1403 O O . LYS A 1 169 ? 3.126 0.906 -23.854 1.00 83.25 169 LYS A O 1
ATOM 1408 N N . GLY A 1 170 ? 5.027 1.487 -22.811 1.00 84.94 170 GLY A N 1
ATOM 1409 C CA . GLY A 1 170 ? 5.593 0.137 -22.659 1.00 84.94 170 GLY A CA 1
ATOM 1410 C C . GLY A 1 170 ? 5.259 -0.585 -21.344 1.00 84.94 170 GLY A C 1
ATOM 1411 O O . GLY A 1 170 ? 5.782 -1.676 -21.116 1.00 84.94 170 GLY A O 1
ATOM 1412 N N . GLY A 1 171 ? 4.420 0.004 -20.487 1.00 92.44 171 GLY A N 1
ATOM 1413 C CA . GLY A 1 171 ? 4.152 -0.468 -19.131 1.00 92.44 171 GLY A CA 1
ATOM 1414 C C . GLY A 1 171 ? 4.906 0.360 -18.093 1.00 92.44 171 GLY A C 1
ATOM 1415 O O . GLY A 1 171 ? 4.695 1.567 -17.990 1.00 92.44 171 GLY A O 1
ATOM 1416 N N . CYS A 1 172 ? 5.762 -0.281 -17.309 1.00 95.00 172 CYS A N 1
ATOM 1417 C CA . CYS A 1 172 ? 6.558 0.363 -16.272 1.00 95.00 172 CYS A CA 1
ATOM 1418 C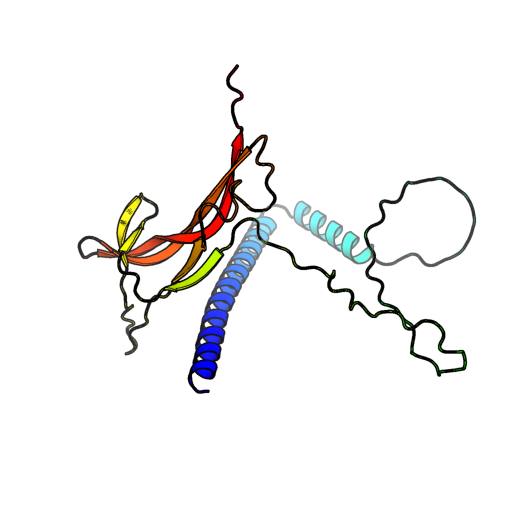 C . CYS A 1 172 ? 7.715 1.207 -16.842 1.00 95.00 172 CYS A C 1
ATOM 1420 O O . CYS A 1 172 ? 8.227 0.941 -17.934 1.00 95.00 172 CYS A O 1
ATOM 1422 N N . ARG A 1 173 ? 8.169 2.216 -16.090 1.00 93.69 173 ARG A N 1
ATOM 1423 C CA . ARG A 1 173 ? 9.262 3.116 -16.494 1.00 93.69 173 ARG A CA 1
ATOM 1424 C C . ARG A 1 173 ? 10.602 2.367 -16.512 1.00 93.69 173 ARG A C 1
ATOM 1426 O O . ARG A 1 173 ? 10.950 1.702 -15.545 1.00 93.69 173 ARG A O 1
ATOM 1433 N N . GLY A 1 174 ? 11.356 2.490 -17.606 1.00 92.19 174 GLY A N 1
ATOM 1434 C CA . GLY A 1 174 ? 12.705 1.915 -17.733 1.00 92.19 174 GLY A CA 1
ATOM 1435 C C . GLY A 1 174 ? 12.767 0.414 -18.048 1.00 92.19 174 GLY A C 1
ATOM 1436 O O . GLY A 1 174 ? 13.863 -0.129 -18.138 1.00 92.19 174 GLY A O 1
ATOM 1437 N N . ILE A 1 175 ? 11.628 -0.258 -18.245 1.00 94.88 175 ILE A N 1
ATOM 1438 C CA . ILE A 1 175 ? 11.599 -1.675 -18.630 1.00 94.88 175 ILE A CA 1
ATOM 1439 C C . ILE A 1 175 ? 11.695 -1.828 -20.149 1.00 94.88 175 ILE A C 1
ATOM 1441 O O . ILE A 1 175 ? 11.014 -1.126 -20.899 1.00 94.88 175 ILE A O 1
ATOM 1445 N N . ASP A 1 176 ? 12.501 -2.794 -20.597 1.00 93.38 176 ASP A N 1
ATOM 1446 C CA . ASP A 1 176 ? 12.597 -3.169 -22.007 1.00 93.38 176 ASP A CA 1
ATOM 1447 C C . ASP A 1 176 ? 11.274 -3.759 -22.520 1.00 93.38 176 ASP A C 1
ATOM 1449 O O . ASP A 1 176 ? 10.946 -4.934 -22.329 1.00 93.38 176 ASP A O 1
ATOM 1453 N N . ASN A 1 177 ? 10.520 -2.918 -23.223 1.00 92.06 177 ASN A N 1
ATOM 1454 C CA . ASN A 1 177 ? 9.235 -3.265 -23.805 1.00 92.06 177 ASN A CA 1
ATOM 1455 C C . ASN A 1 177 ? 9.346 -4.180 -25.036 1.00 92.06 177 ASN A C 1
ATOM 1457 O O . ASN A 1 177 ? 8.308 -4.625 -25.525 1.00 92.06 177 ASN A O 1
ATOM 1461 N N . LYS A 1 178 ? 10.540 -4.481 -25.564 1.00 91.44 178 LYS A N 1
ATOM 1462 C CA . LYS A 1 178 ? 10.695 -5.407 -26.700 1.00 91.44 178 LYS A CA 1
ATOM 1463 C C . LYS A 1 178 ? 10.531 -6.851 -26.249 1.00 91.44 178 LYS A C 1
ATOM 1465 O O . LYS A 1 178 ? 9.824 -7.622 -26.894 1.00 91.44 178 LYS A O 1
ATOM 1470 N N . ASN A 1 179 ? 11.137 -7.193 -25.115 1.00 92.88 179 ASN A N 1
ATOM 1471 C CA . ASN A 1 179 ? 11.171 -8.561 -24.602 1.00 92.88 179 ASN A CA 1
ATOM 1472 C C . ASN A 1 179 ? 10.179 -8.809 -23.454 1.00 92.88 179 ASN A C 1
ATOM 1474 O O . ASN A 1 179 ? 9.794 -9.959 -23.218 1.00 92.88 179 ASN A O 1
ATOM 1478 N N . TRP A 1 180 ? 9.719 -7.755 -22.770 1.00 94.81 180 TRP A N 1
ATOM 1479 C CA . TRP A 1 180 ? 8.898 -7.876 -21.565 1.00 94.81 180 TRP A CA 1
ATOM 1480 C C . TRP A 1 180 ? 7.558 -7.146 -21.673 1.00 94.81 180 TRP A C 1
ATOM 1482 O O . TRP A 1 180 ? 7.442 -6.053 -22.226 1.00 94.81 180 TRP A O 1
ATOM 1492 N N . ASN A 1 181 ? 6.530 -7.767 -21.106 1.00 94.31 181 ASN A N 1
ATOM 1493 C CA . ASN A 1 181 ? 5.278 -7.136 -20.715 1.00 94.31 181 ASN A CA 1
ATOM 1494 C C . ASN A 1 181 ? 5.403 -6.729 -19.247 1.00 94.31 181 ASN A C 1
ATOM 1496 O O . ASN A 1 181 ? 5.712 -7.573 -18.403 1.00 94.31 181 ASN A O 1
ATOM 1500 N N . SER A 1 182 ? 5.148 -5.459 -18.942 1.00 95.94 182 SER A N 1
ATOM 1501 C CA . SER A 1 182 ? 5.323 -4.907 -17.599 1.00 95.94 182 SER A CA 1
ATOM 1502 C C . SER A 1 182 ? 4.070 -4.175 -17.121 1.00 95.94 182 SER A C 1
ATOM 1504 O O . SER A 1 182 ? 3.403 -3.502 -17.911 1.00 95.94 182 SER A O 1
ATOM 1506 N N . GLN A 1 183 ? 3.699 -4.354 -15.851 1.00 95.88 183 GLN A N 1
ATOM 1507 C CA . GLN A 1 183 ? 2.515 -3.729 -15.250 1.00 95.88 183 GLN A CA 1
ATOM 1508 C C . GLN A 1 183 ? 2.755 -3.388 -13.780 1.00 95.88 183 GLN A C 1
ATOM 1510 O O . GLN A 1 183 ? 3.239 -4.225 -13.018 1.00 95.88 183 GLN A O 1
ATOM 1515 N N . CYS A 1 184 ? 2.366 -2.183 -13.376 1.00 96.69 184 CYS A N 1
ATOM 1516 C CA . CYS A 1 184 ? 2.411 -1.749 -11.987 1.00 96.69 184 CYS A CA 1
ATOM 1517 C C . CYS A 1 184 ? 1.232 -2.352 -11.215 1.00 96.69 184 CYS A C 1
ATOM 1519 O O . CYS A 1 184 ? 0.071 -2.147 -11.578 1.00 96.69 184 CYS A O 1
ATOM 1521 N N . LYS A 1 185 ? 1.532 -3.108 -10.158 1.00 97.00 185 LYS A N 1
ATOM 1522 C CA . LYS A 1 185 ? 0.559 -3.774 -9.292 1.00 97.00 185 LYS A CA 1
ATOM 1523 C C . LYS A 1 185 ? 0.745 -3.330 -7.852 1.00 97.00 185 LYS A C 1
ATOM 1525 O O . LYS A 1 185 ? 1.867 -3.201 -7.365 1.00 97.00 185 LYS A O 1
ATOM 1530 N N . THR A 1 186 ? -0.378 -3.113 -7.180 1.00 96.88 186 THR A N 1
ATOM 1531 C CA . THR A 1 186 ? -0.377 -2.789 -5.755 1.00 96.88 186 THR A CA 1
ATOM 1532 C C . THR A 1 186 ? -0.158 -4.078 -4.974 1.00 96.88 186 THR A C 1
ATOM 1534 O O . THR A 1 186 ? -0.817 -5.083 -5.241 1.00 96.88 186 THR A O 1
ATOM 1537 N N . THR A 1 187 ? 0.801 -4.068 -4.056 1.00 95.19 187 THR A N 1
ATOM 1538 C CA . THR A 1 187 ? 1.056 -5.183 -3.148 1.00 95.19 187 THR A CA 1
ATOM 1539 C C . THR A 1 187 ? 0.291 -4.980 -1.858 1.00 95.19 187 THR A C 1
ATOM 1541 O O . THR A 1 187 ? -0.028 -3.854 -1.463 1.00 95.19 187 THR A O 1
ATOM 1544 N N . GLN A 1 188 ? 0.003 -6.093 -1.201 1.00 95.88 188 GLN A N 1
ATOM 1545 C CA . GLN A 1 188 ? -0.809 -6.114 -0.003 1.00 95.88 188 GLN A CA 1
ATOM 1546 C C . GLN A 1 188 ? -0.036 -6.748 1.142 1.00 95.88 188 GLN A C 1
ATOM 1548 O O . GLN A 1 188 ? 0.732 -7.686 0.936 1.00 95.88 188 GLN A O 1
ATOM 1553 N N . THR A 1 189 ? -0.263 -6.236 2.345 1.00 95.50 189 THR A N 1
ATOM 1554 C CA . THR A 1 189 ? 0.273 -6.781 3.593 1.00 95.50 189 THR A CA 1
ATOM 1555 C C . THR A 1 189 ? -0.844 -6.941 4.612 1.00 95.50 189 THR A C 1
ATOM 1557 O O . THR A 1 189 ? -1.950 -6.425 4.427 1.00 95.50 189 THR A O 1
ATOM 1560 N N . PHE A 1 190 ? -0.547 -7.654 5.691 1.00 96.06 190 PHE A N 1
ATOM 1561 C CA . PHE A 1 190 ? -1.460 -7.828 6.804 1.00 96.06 190 PHE A CA 1
ATOM 1562 C C . PHE A 1 190 ? -1.093 -6.898 7.953 1.00 96.06 190 PHE A C 1
ATOM 1564 O O . PHE A 1 190 ? 0.057 -6.838 8.381 1.00 96.06 190 PHE A O 1
ATOM 1571 N N . VAL A 1 191 ? -2.093 -6.195 8.477 1.00 95.94 191 VAL A N 1
ATOM 1572 C CA . VAL A 1 191 ? -1.968 -5.360 9.678 1.00 95.94 191 VAL A CA 1
ATOM 1573 C C . VAL A 1 191 ? -3.010 -5.750 10.710 1.00 95.94 191 VAL A C 1
ATOM 1575 O O . VAL A 1 191 ? -4.066 -6.291 10.378 1.00 95.94 191 VAL A O 1
ATOM 1578 N N . ARG A 1 192 ? -2.710 -5.487 11.980 1.00 94.12 192 ARG A N 1
ATOM 1579 C CA . ARG A 1 192 ? -3.626 -5.778 13.078 1.00 94.12 192 ARG A CA 1
ATOM 1580 C C . ARG A 1 192 ? -4.696 -4.690 13.161 1.00 94.12 192 ARG A C 1
ATOM 1582 O O . ARG A 1 192 ? -4.361 -3.514 13.266 1.00 94.12 192 ARG A O 1
ATOM 1589 N N . ALA A 1 193 ? -5.964 -5.087 13.133 1.00 94.38 193 ALA A N 1
ATOM 1590 C CA . ALA A 1 193 ? -7.101 -4.179 13.255 1.00 94.38 193 ALA A CA 1
ATOM 1591 C C . ALA A 1 193 ? -8.202 -4.782 14.129 1.00 94.38 193 ALA A C 1
ATOM 1593 O O . ALA A 1 193 ? -8.374 -6.006 14.184 1.00 94.38 193 ALA A O 1
ATOM 1594 N N . LEU A 1 194 ? -8.959 -3.916 14.798 1.00 93.44 194 LEU A N 1
ATOM 1595 C CA . LEU A 1 194 ? -10.163 -4.308 15.513 1.00 93.44 194 LEU A CA 1
ATOM 1596 C C . LEU A 1 194 ? -11.318 -4.407 14.512 1.00 93.44 194 LEU A C 1
ATOM 1598 O O . LEU A 1 194 ? -11.662 -3.434 13.834 1.00 93.44 194 LEU A O 1
ATOM 1602 N N . THR A 1 195 ? -11.894 -5.599 14.410 1.00 94.75 195 THR A N 1
ATOM 1603 C CA . THR A 1 195 ? -12.918 -5.938 13.415 1.00 94.75 195 THR A CA 1
ATOM 1604 C C . THR A 1 195 ? -14.115 -6.598 14.078 1.00 94.75 195 THR A C 1
ATOM 1606 O O . THR A 1 195 ? -13.989 -7.167 15.166 1.00 94.75 195 THR A O 1
ATOM 1609 N N . GLN A 1 196 ? -15.263 -6.551 13.414 1.00 92.38 196 GLN A N 1
ATOM 1610 C CA . GLN A 1 196 ? -16.494 -7.198 13.837 1.00 92.38 196 GLN A CA 1
ATOM 1611 C C . GLN A 1 196 ? -16.935 -8.211 12.775 1.00 92.38 196 GLN A C 1
ATOM 1613 O O . GLN A 1 196 ? -16.933 -7.942 11.577 1.00 92.38 196 GLN A O 1
ATOM 1618 N N . VAL A 1 197 ? -17.302 -9.414 13.213 1.00 92.19 197 VAL A N 1
ATOM 1619 C CA . VAL A 1 197 ? -17.852 -10.464 12.345 1.00 92.19 197 VAL A CA 1
ATOM 1620 C C . VAL A 1 197 ? -19.021 -11.102 13.070 1.00 92.19 197 VAL A C 1
ATOM 1622 O O . VAL A 1 197 ? -18.824 -11.660 14.145 1.00 92.19 197 VAL A O 1
ATOM 1625 N N . ARG A 1 198 ? -20.234 -11.024 12.502 1.00 85.50 198 ARG A N 1
ATOM 1626 C CA . ARG A 1 198 ? -21.456 -11.618 13.087 1.00 85.50 198 ARG A CA 1
ATOM 1627 C C . ARG A 1 198 ? -21.605 -11.307 14.591 1.00 85.50 198 ARG A C 1
ATOM 1629 O O . ARG A 1 198 ? -21.859 -12.199 15.389 1.00 85.50 198 ARG A O 1
ATOM 1636 N N . ASN A 1 199 ? -21.388 -10.043 14.967 1.00 85.94 199 ASN A N 1
ATOM 1637 C CA . ASN A 1 199 ? -21.427 -9.513 16.344 1.00 85.94 199 ASN A CA 1
ATOM 1638 C C . ASN A 1 199 ? -20.266 -9.887 17.280 1.00 85.94 199 ASN A C 1
ATOM 1640 O O . ASN A 1 199 ? -20.205 -9.366 18.390 1.00 85.94 199 ASN A O 1
ATOM 1644 N N . ALA A 1 200 ? -19.298 -10.687 16.836 1.00 89.12 200 ALA A N 1
ATOM 1645 C CA . ALA A 1 200 ? -18.062 -10.900 17.578 1.00 89.12 200 ALA A CA 1
ATOM 1646 C C . ALA A 1 200 ? -17.027 -9.831 17.208 1.00 89.12 200 ALA A C 1
ATOM 1648 O O . ALA A 1 200 ? -16.593 -9.750 16.054 1.00 89.12 200 ALA A O 1
ATOM 1649 N N . VAL A 1 201 ? -16.618 -9.032 18.194 1.00 91.69 201 VAL A N 1
ATOM 1650 C CA . VAL A 1 201 ? -15.533 -8.055 18.058 1.00 91.69 201 VAL A CA 1
ATOM 1651 C C . VAL A 1 201 ? -14.216 -8.705 18.454 1.00 91.69 201 VAL A C 1
ATOM 1653 O O . VAL A 1 201 ? -14.116 -9.351 19.494 1.00 91.69 201 VAL A O 1
ATOM 1656 N N . GLY A 1 202 ? -13.186 -8.531 17.634 1.00 91.88 202 GLY A N 1
ATOM 1657 C CA . GLY A 1 202 ? -11.868 -9.057 17.945 1.00 91.88 202 GLY A CA 1
ATOM 1658 C C . GLY A 1 202 ? -10.771 -8.515 17.046 1.00 91.88 202 GLY A C 1
ATOM 1659 O O . GLY A 1 202 ? -11.010 -7.982 15.958 1.00 91.88 202 GLY A O 1
ATOM 1660 N N . TRP A 1 203 ? -9.540 -8.674 17.520 1.00 93.06 203 TRP A N 1
ATOM 1661 C CA . TRP A 1 203 ? -8.352 -8.351 16.747 1.00 93.06 203 TRP A CA 1
ATOM 1662 C C . TRP A 1 203 ? -8.134 -9.399 15.658 1.00 93.06 203 TRP A C 1
ATOM 1664 O O . TRP A 1 203 ? -8.005 -10.593 15.943 1.00 93.06 203 TRP A O 1
ATOM 1674 N N . ARG A 1 204 ? -8.051 -8.949 14.409 1.00 94.06 204 ARG A N 1
ATOM 1675 C CA . ARG A 1 204 ? -7.771 -9.795 13.245 1.00 94.06 204 ARG A CA 1
ATOM 1676 C C . ARG A 1 204 ? -6.661 -9.184 12.406 1.00 94.06 204 ARG A C 1
ATOM 1678 O O . ARG A 1 204 ? -6.348 -7.999 12.529 1.00 94.06 204 ARG A O 1
ATOM 1685 N N . TRP A 1 205 ? -6.033 -10.023 11.597 1.00 96.00 205 TRP A N 1
ATOM 1686 C CA . TRP A 1 205 ? -5.108 -9.574 10.569 1.00 96.00 205 TRP A CA 1
ATOM 1687 C C . TRP A 1 205 ? -5.921 -9.226 9.333 1.00 96.00 205 TRP A C 1
ATOM 1689 O O . TRP A 1 205 ? -6.615 -10.084 8.801 1.00 96.00 205 TRP A O 1
ATOM 1699 N N . ILE A 1 206 ? -5.868 -7.967 8.909 1.00 96.75 206 ILE A N 1
ATOM 1700 C CA . ILE A 1 206 ? -6.590 -7.486 7.733 1.00 96.75 206 ILE A CA 1
ATOM 1701 C C . ILE A 1 206 ? -5.627 -7.109 6.623 1.00 96.75 206 ILE A C 1
ATOM 1703 O O . ILE A 1 206 ? -4.523 -6.624 6.871 1.00 96.75 206 ILE A O 1
ATOM 1707 N N . ARG A 1 207 ? -6.074 -7.301 5.389 1.00 96.19 207 ARG A N 1
ATOM 1708 C CA . ARG A 1 207 ? -5.317 -6.971 4.190 1.00 96.19 207 ARG A CA 1
ATOM 1709 C C . ARG A 1 207 ? -5.416 -5.479 3.857 1.00 96.19 207 ARG A C 1
ATOM 1711 O O . ARG A 1 207 ? -6.519 -4.950 3.676 1.00 96.19 207 ARG A O 1
ATOM 1718 N N . ILE A 1 208 ? -4.266 -4.820 3.728 1.00 96.62 208 ILE A N 1
ATOM 1719 C CA . ILE A 1 208 ? -4.147 -3.425 3.280 1.00 96.62 208 ILE A CA 1
ATOM 1720 C C . ILE A 1 208 ? -3.122 -3.286 2.155 1.00 96.62 208 ILE A C 1
ATOM 1722 O O . ILE A 1 208 ? -2.184 -4.075 2.050 1.00 96.62 208 ILE A O 1
ATOM 1726 N N . ASP A 1 209 ? -3.292 -2.255 1.335 1.00 97.31 209 ASP A N 1
ATOM 1727 C CA . ASP A 1 209 ? -2.379 -1.928 0.243 1.00 97.31 209 ASP A CA 1
ATOM 1728 C C . ASP A 1 209 ? -1.131 -1.215 0.785 1.00 97.31 209 ASP A C 1
ATOM 1730 O O . ASP A 1 209 ? -1.252 -0.206 1.479 1.00 97.31 209 ASP A O 1
ATOM 1734 N N . THR A 1 210 ? 0.071 -1.720 0.492 1.00 95.50 210 THR A N 1
ATOM 1735 C CA . THR A 1 210 ? 1.313 -1.259 1.149 1.00 95.50 210 THR A CA 1
ATOM 1736 C C . THR A 1 210 ? 2.369 -0.696 0.207 1.00 95.50 210 THR A C 1
ATOM 1738 O O . THR A 1 210 ? 3.142 0.170 0.613 1.00 95.50 210 THR A O 1
ATOM 1741 N N . SER A 1 211 ? 2.415 -1.130 -1.054 1.00 95.19 211 SER A N 1
ATOM 1742 C CA . SER A 1 211 ? 3.376 -0.601 -2.025 1.00 95.19 211 SER A CA 1
ATOM 1743 C C . SER A 1 211 ? 2.913 -0.803 -3.464 1.00 95.19 211 SER A C 1
ATOM 1745 O O . SER A 1 211 ? 1.973 -1.548 -3.731 1.00 95.19 211 SER A O 1
ATOM 1747 N N . CYS A 1 212 ? 3.589 -0.148 -4.408 1.00 96.31 212 CYS A N 1
ATOM 1748 C CA . CYS A 1 212 ? 3.398 -0.372 -5.837 1.00 96.31 212 CYS A CA 1
ATOM 1749 C C . CYS A 1 212 ? 4.670 -0.969 -6.445 1.00 96.31 212 CYS A C 1
ATOM 1751 O O . CYS A 1 212 ? 5.740 -0.368 -6.351 1.00 96.31 212 CYS A O 1
ATOM 1753 N N . VAL A 1 213 ? 4.556 -2.129 -7.090 1.00 96.69 213 VAL A N 1
ATOM 1754 C CA . VAL A 1 213 ? 5.687 -2.840 -7.706 1.00 96.69 213 VAL A CA 1
ATOM 1755 C C . VAL A 1 213 ? 5.424 -3.115 -9.180 1.00 96.69 213 VAL A C 1
ATOM 1757 O O . VAL A 1 213 ? 4.278 -3.257 -9.603 1.00 96.69 213 VAL A O 1
ATOM 1760 N N . CYS A 1 214 ? 6.485 -3.225 -9.976 1.00 96.56 214 CYS A N 1
ATOM 1761 C CA . CYS A 1 214 ? 6.365 -3.614 -11.376 1.00 96.56 214 CYS A CA 1
ATOM 1762 C C . CYS A 1 214 ? 6.461 -5.135 -11.533 1.00 96.56 214 CYS A C 1
ATOM 1764 O O . CYS A 1 214 ? 7.497 -5.730 -11.247 1.00 96.56 214 CYS A O 1
ATOM 1766 N N . ALA A 1 215 ? 5.399 -5.761 -12.031 1.00 96.31 215 ALA A N 1
ATOM 1767 C CA . ALA A 1 215 ? 5.390 -7.169 -12.402 1.00 96.31 215 ALA A CA 1
ATOM 1768 C C . ALA A 1 215 ? 5.815 -7.341 -13.866 1.00 96.31 215 ALA A C 1
ATOM 1770 O O . ALA A 1 215 ? 5.295 -6.655 -14.751 1.00 96.31 215 ALA A O 1
ATOM 1771 N N . LEU A 1 216 ? 6.728 -8.280 -14.121 1.00 95.50 216 LEU A N 1
ATOM 1772 C CA . LEU A 1 216 ? 7.269 -8.582 -15.447 1.00 95.50 216 LEU A CA 1
ATOM 1773 C C . LEU A 1 216 ? 6.787 -9.946 -15.942 1.00 95.50 216 LEU A C 1
ATOM 1775 O O . LEU A 1 216 ? 6.685 -10.903 -15.181 1.00 95.50 216 LEU A O 1
ATOM 1779 N N . SER A 1 217 ? 6.533 -10.052 -17.242 1.00 94.94 217 SER A N 1
ATOM 1780 C CA . SER A 1 217 ? 6.272 -11.321 -17.926 1.00 94.94 217 SER A CA 1
ATOM 1781 C C . SER A 1 217 ? 6.936 -11.319 -19.301 1.00 94.94 217 SER A C 1
ATOM 1783 O O . SER A 1 217 ? 6.954 -10.297 -19.988 1.00 94.94 217 SER A O 1
ATOM 1785 N N . ARG A 1 218 ? 7.527 -12.447 -19.709 1.00 94.06 218 ARG A N 1
ATOM 1786 C CA . ARG A 1 218 ? 8.204 -12.548 -21.011 1.00 94.06 218 ARG A CA 1
ATOM 1787 C C . ARG A 1 218 ? 7.183 -12.513 -22.144 1.00 94.06 218 ARG A C 1
ATOM 1789 O O . ARG A 1 218 ? 6.194 -13.245 -22.114 1.00 94.06 218 ARG A O 1
ATOM 1796 N N . LYS A 1 219 ? 7.449 -11.716 -23.178 1.00 92.75 219 LYS A N 1
ATOM 1797 C CA . LYS A 1 219 ? 6.691 -11.780 -24.430 1.00 92.75 219 LYS A CA 1
ATOM 1798 C C . LYS A 1 219 ? 7.048 -13.081 -25.146 1.00 92.75 219 LYS A C 1
ATOM 1800 O O . LYS A 1 219 ? 8.211 -13.307 -25.478 1.00 92.75 219 LYS A O 1
ATOM 1805 N N . ARG A 1 220 ? 6.060 -13.949 -25.376 1.00 85.62 220 ARG A N 1
ATOM 1806 C CA . ARG A 1 220 ? 6.240 -15.088 -26.284 1.00 85.62 220 ARG A CA 1
ATOM 1807 C C . ARG A 1 220 ? 6.324 -14.534 -27.703 1.00 85.62 220 ARG A C 1
ATOM 1809 O O . ARG A 1 220 ? 5.417 -13.822 -28.131 1.00 85.62 220 ARG A O 1
ATOM 1816 N N . ARG A 1 221 ? 7.413 -14.830 -28.414 1.00 78.50 221 ARG A N 1
ATOM 1817 C CA . ARG A 1 221 ? 7.451 -14.622 -29.863 1.00 78.50 221 ARG A CA 1
ATOM 1818 C C . ARG A 1 221 ? 6.464 -15.622 -30.457 1.00 78.50 221 ARG A C 1
ATOM 1820 O O . ARG A 1 221 ? 6.568 -16.807 -30.154 1.00 78.50 221 ARG A O 1
ATOM 1827 N N . ARG A 1 222 ? 5.473 -15.141 -31.209 1.00 69.38 222 ARG A N 1
ATOM 1828 C CA . ARG A 1 222 ? 4.704 -16.024 -32.087 1.00 69.38 222 ARG A CA 1
ATOM 1829 C C . ARG A 1 222 ? 5.684 -16.474 -33.168 1.00 69.38 222 ARG A C 1
ATOM 1831 O O . ARG A 1 222 ? 6.162 -15.627 -33.917 1.00 69.38 222 ARG A O 1
ATOM 1838 N N . THR A 1 223 ? 6.086 -17.737 -33.097 1.00 55.16 223 THR A N 1
ATOM 1839 C CA . THR A 1 223 ? 6.702 -18.472 -34.205 1.00 55.16 223 THR A CA 1
ATOM 1840 C C . THR A 1 223 ? 5.645 -18.759 -35.247 1.00 55.16 223 THR A C 1
ATOM 1842 O O . THR A 1 223 ? 4.529 -19.125 -34.807 1.00 55.16 223 THR A O 1
#

Mean predicted aligned error: 20.15 Å

Radius of gyration: 29.97 Å; Cα contacts (8 Å, |Δi|>4): 246; chains: 1; bounding box: 82×65×68 Å

Solvent-accessible surface area (backbone atoms only — not comparable to full-atom values): 13915 Å² total; per-residue (Å²): 118,73,72,59,58,53,52,54,51,52,50,53,54,52,50,50,53,56,51,53,51,53,49,49,51,50,49,49,51,49,50,49,49,48,50,48,49,53,58,52,64,73,71,43,71,68,60,55,51,53,53,49,52,54,51,50,51,61,69,58,69,78,66,90,88,91,85,86,91,81,87,83,90,81,92,73,93,73,84,80,73,88,74,83,80,78,79,92,68,83,92,73,81,90,76,88,84,80,96,83,68,90,68,76,73,68,68,79,86,79,78,75,87,85,75,70,48,42,57,62,48,73,47,80,44,63,84,58,49,70,40,34,35,84,86,70,46,81,33,36,35,49,52,54,47,82,49,99,56,101,55,71,44,67,50,74,43,76,34,17,36,46,71,41,51,52,80,36,100,50,12,30,49,93,56,64,50,86,56,31,46,38,34,32,40,61,40,72,44,74,45,86,43,58,28,39,52,98,87,46,74,45,81,42,45,30,58,42,40,60,35,45,44,72,48,76,43,75,56,79,78,85,126

Organism: NCBI:txid47308

InterPro domains:
  IPR002072 Nerve growth factor-related [PF00243] (114-222)
  IPR002072 Nerve growth factor-related [PR00268] (113-125)
  IPR002072 Nerve growth factor-related [PR00268] (153-163)
  IPR002072 Nerve growth factor-related [PR00268] (171-197)
  IPR002072 Nerve growth factor-related [PR00268] (203-215)
  IPR002072 Nerve growth factor-related [SM00140] (110-215)
  IPR019846 Nerve growth factor conserved site [PS00248] (171-184)
  IPR020408 Nerve growth factor-like [PTHR11589] (76-223)
  IPR029034 Cystine-knot cytokine [G3DSA:2.10.90.10] (105-223)
  IPR029034 Cystine-knot cytokine [SSF57501] (103-219)

pLDDT: mean 70.56, std 23.18, range [28.52, 97.31]

Secondary structure (DSSP, 8-state):
-HHHHHHHHHHHHHHHHHHHHHHHHHHHHHHHHHHHHHHHHTT-HHHHHHHHHHHHHHHHTT------------------------------------------------S-PPPPSS-EEEEEE----EEEBTTS-EEEEPSEEE-SSS-EEEP-EEEEEES-S-SBTTBSTT--TTTEEEEEEEEEEEEEEEEEETTEEEEEEEEEEEEEEEEEEEPPP--

Sequence (223 aa):
MRKLLQNQAHYYKIQFYYTKQRTFDLCLTAVLLYLFCWQVLQVNLVMSILLYVMVLVYLYGVQVTNTDHTSGRQQHKRYHSPRVLLSDRPPGMSEGGNRTRKKRYAAHRSYRGEYSVCDSQSRWVTDRTEAVDDRGSPVTVLATIRTNAREDIKQYFFETRCQSQRPSKGGCRGIDNKNWNSQCKTTQTFVRALTQVRNAVGWRWIRIDTSCVCALSRKRRRT